Protein AF-A0AAW0WUZ0-F1 (afdb_monomer_lite)

Organism: Cherax quadricarinatus (NCBI:txid27406)

InterPro domains:
  IPR050927 Transient receptor potential cation channel M [PTHR13800] (11-348)
  IPR056336 Calcium channel YVC1-like, C-terminal transmembrane domain [PF23317] (36-215)

Foldseek 3Di:
DPDPPDPDPDDDDPVVVVVVQLLALVNLLVVQLVVLVVLLVLLCCCLPPVLDLDQDPSNVVNVLLLVLLVVQLVVLLVPAPDDDSVVSVVVQCVDPLSVLSVVLNVLVVVLVVQSVDPVSVVVSSVSSVVSSVSSVVSCVVVLLLDLVRNLVVLLVVVCVVVVVVLVVVVQVLLQVLQVVLCCLLPVDDPPDDVDPVVVVVSCCRRHVQLVVVLVPPVPLVSLQHDQDKAWDLVQQDDPPVCVPDPPDDDSDDDTDIDGSNVCSVVSVVSSVVSNCCRVVPSVVVSVVVSVVSSVVSSVCSSVVSVVVNVVSSVSSSPDDSDYPPCVVVVVVVVVVVVVVVVVVVVVVVD

Structure (mmCIF, N/CA/C/O backbone):
data_AF-A0AAW0WUZ0-F1
#
_entry.id   AF-A0AAW0WUZ0-F1
#
loop_
_atom_site.group_PDB
_atom_site.id
_atom_site.type_symbol
_atom_site.label_atom_id
_atom_site.label_alt_id
_atom_site.label_comp_id
_atom_site.label_asym_id
_atom_site.label_entity_id
_atom_site.label_seq_id
_atom_site.pdbx_PDB_ins_code
_atom_site.Cartn_x
_atom_site.Cartn_y
_atom_site.Cartn_z
_atom_site.occupancy
_atom_site.B_iso_or_equiv
_atom_site.auth_seq_id
_atom_site.auth_comp_id
_atom_site.auth_asym_id
_atom_site.auth_atom_id
_atom_site.pdbx_PDB_model_num
ATOM 1 N N . SER A 1 1 ? -13.620 -3.379 35.664 1.00 36.50 1 SER A N 1
ATOM 2 C CA . SER A 1 1 ? -14.635 -3.439 36.738 1.00 36.50 1 SER A CA 1
ATOM 3 C C . SER A 1 1 ? -15.689 -4.440 36.308 1.00 36.50 1 SER A C 1
ATOM 5 O O . SER A 1 1 ? -16.564 -4.085 35.523 1.00 36.50 1 SER A O 1
ATOM 7 N N . PHE A 1 2 ? -15.542 -5.704 36.718 1.00 38.97 2 PHE A N 1
ATOM 8 C CA . PHE A 1 2 ? -16.588 -6.704 36.521 1.00 38.97 2 PHE A CA 1
ATOM 9 C C . PHE A 1 2 ? -17.823 -6.212 37.272 1.00 38.97 2 PHE A C 1
ATOM 11 O O . PHE A 1 2 ? -17.788 -6.002 38.484 1.00 38.97 2 PHE A O 1
ATOM 18 N N . GLN A 1 3 ? -18.885 -5.926 36.525 1.00 41.91 3 GLN A N 1
ATOM 19 C CA . GLN A 1 3 ? -20.184 -5.604 37.093 1.00 41.91 3 GLN A CA 1
ATOM 20 C C . GLN A 1 3 ? -20.541 -6.787 37.999 1.00 41.91 3 GLN A C 1
ATOM 22 O O . GLN A 1 3 ? -20.517 -7.915 37.513 1.00 41.91 3 GLN A O 1
ATOM 27 N N . LYS A 1 4 ? -20.776 -6.554 39.302 1.00 43.38 4 LYS A N 1
ATOM 28 C CA . LYS A 1 4 ? -21.300 -7.588 40.204 1.00 43.38 4 LYS A CA 1
ATOM 29 C C . LYS A 1 4 ? -22.610 -8.071 39.584 1.00 43.38 4 LYS A C 1
ATOM 31 O O . LYS A 1 4 ? -23.634 -7.399 39.702 1.00 43.38 4 LYS A O 1
ATOM 36 N N . LEU A 1 5 ? -22.533 -9.160 38.822 1.00 51.94 5 LEU A N 1
ATOM 37 C CA . LEU A 1 5 ? -23.685 -9.949 38.426 1.00 51.94 5 LEU A CA 1
ATOM 38 C C . LEU A 1 5 ? -24.330 -10.318 39.750 1.00 51.94 5 LEU A C 1
ATOM 40 O O . LEU A 1 5 ? -23.627 -10.811 40.627 1.00 51.94 5 LEU A O 1
ATOM 44 N N . GLY A 1 6 ? -25.587 -9.914 39.936 1.00 48.12 6 GLY A N 1
ATOM 45 C CA . GLY A 1 6 ? -26.274 -10.066 41.209 1.00 48.12 6 GLY A CA 1
ATOM 46 C C . GLY A 1 6 ? -26.063 -11.480 41.728 1.00 48.12 6 GLY A C 1
ATOM 47 O O . GLY A 1 6 ? -26.507 -12.437 41.094 1.00 48.12 6 GLY A O 1
ATOM 48 N N . ASP A 1 7 ? -25.335 -11.584 42.841 1.00 51.00 7 ASP A N 1
ATOM 49 C CA . ASP A 1 7 ? -25.303 -12.774 43.677 1.00 51.00 7 ASP A CA 1
ATOM 50 C C . ASP A 1 7 ? -26.760 -13.113 43.965 1.00 51.00 7 ASP A C 1
ATOM 52 O O . ASP A 1 7 ? -27.415 -12.334 44.656 1.00 51.00 7 ASP A O 1
ATOM 56 N N . ASN A 1 8 ? -27.258 -14.174 43.317 1.00 45.66 8 ASN A N 1
ATOM 57 C CA . ASN A 1 8 ? -28.461 -14.972 43.610 1.00 45.66 8 ASN A CA 1
ATOM 58 C C . ASN A 1 8 ? -29.140 -15.489 42.328 1.00 45.66 8 ASN A C 1
ATOM 60 O O . ASN A 1 8 ? -30.337 -15.287 42.169 1.00 45.66 8 ASN A O 1
ATOM 64 N N . GLY A 1 9 ? -28.410 -16.133 41.403 1.00 55.56 9 GLY A N 1
ATOM 65 C CA . GLY A 1 9 ? -29.002 -16.982 40.344 1.00 55.56 9 GLY A CA 1
ATOM 66 C C . GLY A 1 9 ? -30.199 -16.401 39.565 1.00 55.56 9 GLY A C 1
ATOM 67 O O . GLY A 1 9 ? -31.041 -17.161 39.098 1.00 55.56 9 GLY A O 1
ATOM 68 N N . GLY A 1 10 ? -30.311 -15.072 39.475 1.00 54.56 10 GLY A N 1
ATOM 69 C CA . GLY A 1 10 ? -31.564 -14.376 39.190 1.00 54.56 10 GLY A CA 1
ATOM 70 C C . GLY A 1 10 ? -31.599 -13.812 37.779 1.00 54.56 10 GLY A C 1
ATOM 71 O O . GLY A 1 10 ? -30.622 -13.238 37.296 1.00 54.56 10 GLY A O 1
ATOM 72 N N . GLU A 1 11 ? -32.736 -13.976 37.112 1.00 66.38 11 GLU A N 1
ATOM 73 C CA . GLU A 1 11 ? -32.980 -13.483 35.761 1.00 66.38 11 GLU A CA 1
ATOM 74 C C . GLU A 1 11 ? -32.650 -11.987 35.636 1.00 66.38 11 GLU A C 1
ATOM 76 O O . GLU A 1 11 ? -33.278 -11.129 36.254 1.00 66.38 11 GLU A O 1
ATOM 81 N N . LEU A 1 12 ? -31.655 -11.655 34.806 1.00 71.12 12 LEU A N 1
ATOM 82 C CA . LEU A 1 12 ? -31.328 -10.264 34.496 1.00 71.12 12 LEU A CA 1
ATOM 83 C C . LEU A 1 12 ? -32.535 -9.555 33.863 1.00 71.12 12 LEU A C 1
ATOM 85 O O . LEU A 1 12 ? -33.187 -10.095 32.960 1.00 71.12 12 LEU A O 1
ATOM 89 N N . THR A 1 13 ? -32.774 -8.306 34.268 1.00 82.62 13 THR A N 1
ATOM 90 C CA . THR A 1 13 ? -33.749 -7.431 33.592 1.00 82.62 13 THR A CA 1
ATOM 91 C C . THR A 1 13 ? -33.371 -7.250 32.115 1.00 82.62 13 THR A C 1
ATOM 93 O O . THR A 1 13 ? -32.194 -7.317 31.752 1.00 82.62 13 THR A O 1
ATOM 96 N N . THR A 1 14 ? -34.345 -7.003 31.235 1.00 83.25 14 THR A N 1
ATOM 97 C CA . THR A 1 14 ? -34.111 -6.835 29.783 1.00 83.25 14 THR A CA 1
ATOM 98 C C . THR A 1 14 ? -33.057 -5.768 29.471 1.00 83.25 14 THR A C 1
ATOM 100 O O . THR A 1 14 ? -32.201 -5.988 28.617 1.00 83.25 14 THR A O 1
ATOM 103 N N . LEU A 1 15 ? -33.037 -4.661 30.221 1.00 81.62 15 LEU A N 1
ATOM 104 C CA . LEU A 1 15 ? -32.019 -3.611 30.093 1.00 81.62 15 LEU A CA 1
ATOM 105 C C . LEU A 1 15 ? -30.624 -4.074 30.530 1.00 81.62 15 LEU A C 1
ATOM 107 O O . LEU A 1 15 ? -29.634 -3.735 29.886 1.00 81.62 15 LEU A O 1
ATOM 111 N N . GLN A 1 16 ? -30.521 -4.873 31.593 1.00 82.88 16 GLN A N 1
ATOM 112 C CA . GLN A 1 16 ? -29.237 -5.437 32.013 1.00 82.88 16 GLN A CA 1
ATOM 113 C C . GLN A 1 16 ? -28.730 -6.483 31.016 1.00 82.88 16 GLN A C 1
ATOM 115 O O . GLN A 1 16 ? -27.541 -6.478 30.706 1.00 82.88 16 GLN A O 1
ATOM 120 N N . LYS A 1 17 ? -29.615 -7.326 30.463 1.00 85.44 17 LYS A N 1
ATOM 121 C CA . LYS A 1 17 ? -29.272 -8.267 29.381 1.00 85.44 17 LYS A CA 1
ATOM 122 C C . LYS A 1 17 ? -28.718 -7.522 28.165 1.00 85.44 17 LYS A C 1
ATOM 124 O O . LYS A 1 17 ? -27.669 -7.896 27.647 1.00 85.44 17 LYS A O 1
ATOM 129 N N . LEU A 1 18 ? -29.372 -6.430 27.768 1.00 84.25 18 LEU A N 1
ATOM 130 C CA . LEU A 1 18 ? -28.942 -5.591 26.649 1.00 84.25 18 LEU A CA 1
ATOM 131 C C . LEU A 1 18 ? -27.591 -4.913 26.940 1.00 84.25 18 LEU A C 1
ATOM 133 O O . LEU A 1 18 ? -26.688 -4.963 26.110 1.00 84.25 18 LEU A O 1
ATOM 137 N N . LEU A 1 19 ? -27.389 -4.366 28.141 1.00 83.25 19 LEU A N 1
ATOM 138 C CA . LEU A 1 19 ? -26.100 -3.782 28.535 1.00 83.25 19 LEU A CA 1
ATOM 139 C C . LEU A 1 19 ? -24.958 -4.805 28.549 1.00 83.25 19 LEU A C 1
ATOM 141 O O . LEU A 1 19 ? -23.856 -4.484 28.111 1.00 83.25 19 LEU A O 1
ATOM 145 N N . VAL A 1 20 ? -25.199 -6.020 29.047 1.00 84.25 20 VAL A N 1
ATOM 146 C CA . VAL A 1 20 ? -24.202 -7.103 29.025 1.00 84.25 20 VAL A CA 1
ATOM 147 C C . VAL A 1 20 ? -23.878 -7.499 27.584 1.00 84.25 20 VAL A C 1
ATOM 149 O O . VAL A 1 20 ? -22.705 -7.645 27.245 1.00 84.25 20 VAL A O 1
ATOM 152 N N . PHE A 1 21 ? -24.890 -7.586 26.718 1.00 86.31 21 PHE A N 1
ATOM 153 C CA . PHE A 1 21 ? -24.707 -7.898 25.303 1.00 86.31 21 PHE A CA 1
ATOM 154 C C . PHE A 1 21 ? -23.832 -6.861 24.580 1.00 86.31 21 PHE A C 1
ATOM 156 O O . PHE A 1 21 ? -22.851 -7.240 23.942 1.00 86.31 21 PHE A O 1
ATOM 163 N N . TYR A 1 22 ? -24.119 -5.562 24.732 1.00 84.88 22 TYR A N 1
ATOM 164 C CA . TYR A 1 22 ? -23.332 -4.486 24.104 1.00 84.88 22 TYR A CA 1
ATOM 165 C C . TYR A 1 22 ? -21.940 -4.296 24.722 1.00 84.88 22 TYR A C 1
ATOM 167 O O . TYR A 1 22 ? -21.035 -3.798 24.057 1.00 84.88 22 TYR A O 1
ATOM 175 N N . LYS A 1 23 ? -21.737 -4.700 25.981 1.00 84.88 23 LYS A N 1
ATOM 176 C CA . LYS A 1 23 ? -20.407 -4.701 26.608 1.00 84.88 23 LYS A CA 1
ATOM 177 C C . LYS A 1 23 ? -19.544 -5.892 26.202 1.00 84.88 23 LYS A C 1
ATOM 179 O O . LYS A 1 23 ? -18.342 -5.845 26.450 1.00 84.88 23 LYS A O 1
ATOM 184 N N . SER A 1 24 ? -20.119 -6.940 25.615 1.00 87.56 24 SER A N 1
ATOM 185 C CA . SER A 1 24 ? -19.348 -8.120 25.229 1.00 87.56 24 SER A CA 1
ATOM 186 C C . SER A 1 24 ? -18.351 -7.797 24.099 1.00 87.56 24 SER A C 1
ATOM 188 O O . SER A 1 24 ? -18.681 -7.033 23.186 1.00 87.56 24 SER A O 1
ATOM 190 N N . PRO A 1 25 ? -17.132 -8.369 24.126 1.00 87.38 25 PRO A N 1
ATOM 191 C CA . PRO A 1 25 ? -16.075 -8.041 23.165 1.00 87.38 25 PRO A CA 1
ATOM 192 C C . PRO A 1 25 ? -16.439 -8.439 21.729 1.00 87.38 25 PRO A C 1
ATOM 194 O O . PRO A 1 25 ? -16.103 -7.719 20.793 1.00 87.38 25 PRO A O 1
ATOM 197 N N . ILE A 1 26 ? -17.187 -9.534 21.550 1.00 87.38 26 ILE A N 1
ATOM 198 C CA . ILE A 1 26 ? -17.658 -9.989 20.232 1.00 87.38 26 ILE A CA 1
ATOM 199 C C . ILE A 1 26 ? -18.637 -8.973 19.638 1.00 87.38 26 ILE A C 1
ATOM 201 O O . ILE A 1 26 ? -18.475 -8.564 18.491 1.00 87.38 26 ILE A O 1
ATOM 205 N N . SER A 1 27 ? -19.616 -8.511 20.422 1.00 89.50 27 SER A N 1
ATOM 206 C CA . SER A 1 27 ? -20.563 -7.497 19.953 1.00 89.50 27 SER A CA 1
ATOM 207 C C . SER A 1 27 ? -19.853 -6.191 19.609 1.00 89.50 27 SER A C 1
ATOM 209 O O . SER A 1 27 ? -20.084 -5.642 18.533 1.00 89.50 27 SER A O 1
ATOM 211 N N . LYS A 1 28 ? -18.933 -5.720 20.468 1.00 88.88 28 LYS A N 1
ATOM 212 C CA . LYS A 1 28 ? -18.106 -4.539 20.171 1.00 88.88 28 LYS A CA 1
ATOM 213 C C . LYS A 1 28 ? -17.349 -4.709 18.857 1.00 88.88 28 LYS A C 1
ATOM 215 O O . LYS A 1 28 ? -17.416 -3.820 18.012 1.00 88.88 28 LYS A O 1
ATOM 220 N N . PHE A 1 29 ? -16.677 -5.844 18.661 1.00 89.38 29 PHE A N 1
ATOM 221 C CA . PHE A 1 29 ? -15.982 -6.151 17.414 1.00 89.38 29 PHE A CA 1
ATOM 222 C C . PHE A 1 29 ? -16.920 -6.030 16.209 1.00 89.38 29 PHE A C 1
ATOM 224 O O . PHE A 1 29 ? -16.633 -5.254 15.302 1.00 89.38 29 PHE A O 1
ATOM 231 N N . CYS A 1 30 ? -18.079 -6.694 16.232 1.00 89.19 30 CYS A N 1
ATOM 232 C CA . CYS A 1 30 ? -19.042 -6.648 15.131 1.00 89.19 30 CYS A CA 1
ATOM 233 C C . CYS A 1 30 ? -19.502 -5.223 14.800 1.00 89.19 30 CYS A C 1
ATOM 235 O O . CYS A 1 30 ? -19.548 -4.855 13.623 1.00 89.19 30 CYS A O 1
ATOM 237 N N . TYR A 1 31 ? -19.819 -4.404 15.805 1.00 89.00 31 TYR A N 1
ATOM 238 C CA . TYR A 1 31 ? -20.249 -3.029 15.555 1.00 89.00 31 TYR A CA 1
ATOM 239 C C . TYR A 1 31 ? -19.096 -2.144 15.060 1.00 89.00 31 TYR A C 1
ATOM 241 O O . TYR A 1 31 ? -19.290 -1.396 14.102 1.00 89.00 31 TYR A O 1
ATOM 249 N N . HIS A 1 32 ? -17.891 -2.259 15.633 1.00 88.75 32 HIS A N 1
ATOM 250 C CA . HIS A 1 32 ? -16.706 -1.539 15.153 1.00 88.75 32 HIS A CA 1
ATOM 251 C C . HIS A 1 32 ? -16.342 -1.921 13.715 1.00 88.75 32 HIS A C 1
ATOM 253 O O . HIS A 1 32 ? -16.086 -1.038 12.900 1.00 88.75 32 HIS A O 1
ATOM 259 N N . SER A 1 33 ? -16.370 -3.211 13.379 1.00 90.12 33 SER A N 1
ATOM 260 C CA . SER A 1 33 ? -16.136 -3.698 12.018 1.00 90.12 33 SER A CA 1
ATOM 261 C C . SER A 1 33 ? -17.203 -3.204 11.045 1.00 90.12 33 SER A C 1
ATOM 263 O O . SER A 1 33 ? -16.868 -2.748 9.956 1.00 90.12 33 SER A O 1
ATOM 265 N N . SER A 1 34 ? -18.477 -3.229 11.439 1.00 91.00 34 SER A N 1
ATOM 266 C CA . SER A 1 34 ? -19.573 -2.741 10.590 1.00 91.00 34 SER A CA 1
ATOM 267 C C . SER A 1 34 ? -19.440 -1.245 10.305 1.00 91.00 34 SER A C 1
ATOM 269 O O . SER A 1 34 ? -19.541 -0.818 9.158 1.00 91.00 34 SER A O 1
ATOM 271 N N . ALA A 1 35 ? -19.145 -0.439 11.328 1.00 91.94 35 ALA A N 1
ATOM 272 C CA . ALA A 1 35 ? -18.914 0.989 11.147 1.00 91.94 35 ALA A CA 1
ATOM 273 C C . ALA A 1 35 ? -17.653 1.282 10.328 1.00 91.94 35 ALA A C 1
ATOM 275 O O . ALA A 1 35 ? -17.639 2.242 9.564 1.00 91.94 35 ALA A O 1
ATOM 276 N N . TYR A 1 36 ? -16.619 0.446 10.433 1.00 92.44 36 TYR A N 1
ATOM 277 C CA . TYR A 1 36 ? -15.437 0.563 9.587 1.00 92.44 36 TYR A CA 1
ATOM 278 C C . TYR A 1 36 ? -15.758 0.315 8.106 1.00 92.44 36 TYR A C 1
ATOM 280 O O . TYR A 1 36 ? -15.311 1.068 7.248 1.00 92.44 36 TYR A O 1
ATOM 288 N N . VAL A 1 37 ? -16.593 -0.681 7.793 1.00 94.38 37 VAL A N 1
ATOM 289 C CA . VAL A 1 37 ? -17.061 -0.911 6.414 1.00 94.38 37 VAL A CA 1
ATOM 290 C C . VAL A 1 37 ? -17.882 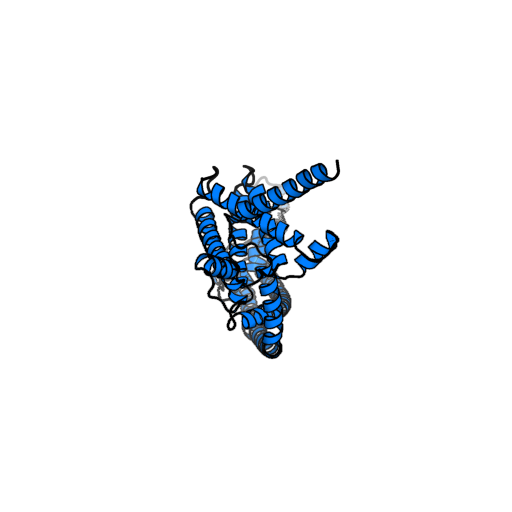0.279 5.904 1.00 94.38 37 VAL A C 1
ATOM 292 O O . VAL A 1 37 ? -17.674 0.721 4.777 1.00 94.38 37 VAL A O 1
ATOM 295 N N . ILE A 1 38 ? -18.758 0.855 6.734 1.00 94.06 38 ILE A N 1
ATOM 296 C CA . ILE A 1 38 ? -19.510 2.074 6.380 1.00 94.06 38 ILE A CA 1
ATOM 297 C C . ILE A 1 38 ? -18.558 3.248 6.114 1.00 94.06 38 ILE A C 1
ATOM 299 O O . ILE A 1 38 ? -18.730 3.969 5.133 1.00 94.06 38 ILE A O 1
ATOM 303 N N . PHE A 1 39 ? -17.529 3.413 6.947 1.00 94.38 39 PHE A N 1
ATOM 304 C CA . PHE A 1 39 ? -16.481 4.408 6.740 1.00 94.38 39 PHE A CA 1
ATOM 305 C C . PHE A 1 39 ? -15.771 4.223 5.394 1.00 94.38 39 PHE A C 1
ATOM 307 O O . PHE A 1 39 ? -15.585 5.205 4.685 1.00 94.38 39 PHE A O 1
ATOM 314 N N . LEU A 1 40 ? -15.429 2.991 5.001 1.00 95.31 40 LEU A N 1
ATOM 315 C CA . LEU A 1 40 ? -14.806 2.721 3.699 1.00 95.31 40 LEU A CA 1
ATOM 316 C C . LEU A 1 40 ? -15.719 3.073 2.526 1.00 95.31 40 LEU A C 1
ATOM 318 O O . LEU A 1 40 ? -15.249 3.645 1.545 1.00 95.31 40 LEU A O 1
ATOM 322 N N . VAL A 1 41 ? -17.012 2.753 2.624 1.00 95.50 41 VAL A N 1
ATOM 323 C CA . VAL A 1 41 ? -17.996 3.105 1.590 1.00 95.50 41 VAL A CA 1
ATOM 324 C C . VAL A 1 41 ? -18.109 4.623 1.458 1.00 95.50 41 VAL A C 1
ATOM 326 O O . VAL A 1 41 ? -18.070 5.141 0.344 1.00 95.50 41 VAL A O 1
ATOM 329 N N . LEU A 1 42 ? -18.179 5.344 2.580 1.00 95.19 42 LEU A N 1
ATOM 330 C CA . LEU A 1 42 ? -18.188 6.806 2.583 1.00 95.19 42 LEU A CA 1
ATOM 331 C C . LEU A 1 42 ? -16.884 7.383 2.010 1.00 95.19 42 LEU A C 1
ATOM 333 O O . LEU A 1 42 ? -16.934 8.288 1.183 1.00 95.19 42 LEU A O 1
ATOM 337 N N . TYR A 1 43 ? -15.727 6.855 2.420 1.00 95.19 43 TYR A N 1
ATOM 338 C CA . TYR A 1 43 ? -14.418 7.292 1.929 1.00 95.19 43 TYR A CA 1
ATOM 339 C C . TYR A 1 43 ? -14.315 7.098 0.412 1.00 95.19 43 TYR A C 1
ATOM 341 O O . TYR A 1 43 ? -13.930 8.018 -0.305 1.00 95.19 43 TYR A O 1
ATOM 349 N N . ALA A 1 44 ? -14.724 5.929 -0.090 1.00 95.75 44 ALA A N 1
ATOM 350 C CA . ALA A 1 44 ? -14.743 5.626 -1.517 1.00 95.75 44 ALA A CA 1
ATOM 351 C C . ALA A 1 44 ? -15.694 6.551 -2.290 1.00 95.75 44 ALA A C 1
ATOM 353 O O . ALA A 1 44 ? -15.326 7.050 -3.350 1.00 95.75 44 ALA A O 1
ATOM 354 N N . TYR A 1 45 ? -16.883 6.822 -1.745 1.00 95.44 45 TYR A N 1
ATOM 355 C CA . TYR A 1 45 ? -17.836 7.755 -2.342 1.00 95.44 45 TYR A CA 1
ATOM 356 C C . TYR A 1 45 ? -17.253 9.174 -2.455 1.00 95.44 45 TYR A C 1
ATOM 358 O O . TYR A 1 45 ? -17.295 9.766 -3.533 1.00 95.44 45 TYR A O 1
ATOM 366 N N . VAL A 1 46 ? -16.632 9.689 -1.387 1.00 94.88 46 VAL A N 1
ATOM 367 C CA . VAL A 1 46 ? -16.008 11.023 -1.392 1.00 94.88 46 VAL A CA 1
ATOM 368 C C . VAL A 1 46 ? -14.850 11.099 -2.386 1.00 94.88 46 VAL A C 1
ATOM 370 O O . VAL A 1 46 ? -14.758 12.066 -3.133 1.00 94.88 46 VAL A O 1
ATOM 373 N N . VAL A 1 47 ? -13.976 10.088 -2.435 1.00 94.38 47 VAL A N 1
ATOM 374 C CA . VAL A 1 47 ? -12.830 10.084 -3.362 1.00 94.38 47 VAL A CA 1
ATOM 375 C C . VAL A 1 47 ? -13.271 9.967 -4.826 1.00 94.38 47 VAL A C 1
ATOM 377 O O . VAL A 1 47 ? -12.633 10.566 -5.692 1.00 94.38 47 VAL A O 1
ATOM 380 N N . LEU A 1 48 ? -14.339 9.214 -5.111 1.00 94.19 48 LEU A N 1
ATOM 381 C CA . LEU A 1 48 ? -14.788 8.945 -6.479 1.00 94.19 48 LEU A CA 1
ATOM 382 C C . LEU A 1 48 ? -15.695 10.042 -7.054 1.00 94.19 48 LEU A C 1
ATOM 384 O O . LEU A 1 48 ? -15.557 10.371 -8.230 1.00 94.19 48 LEU A O 1
ATOM 388 N N . PHE A 1 49 ? -16.613 10.589 -6.252 1.00 91.69 49 PHE A N 1
ATOM 389 C CA . PHE A 1 49 ? -17.665 11.489 -6.739 1.00 91.69 49 PHE A CA 1
ATOM 390 C C . PHE A 1 49 ? -17.526 12.921 -6.219 1.00 91.69 49 PHE A C 1
ATOM 392 O O . PHE A 1 49 ? -17.569 13.854 -7.013 1.00 91.69 49 PHE A O 1
ATOM 399 N N . ASP A 1 50 ? -17.293 13.099 -4.917 1.00 89.81 50 ASP A N 1
ATOM 400 C CA . ASP A 1 50 ? -17.418 14.408 -4.255 1.00 89.81 50 ASP A CA 1
ATOM 401 C C . ASP A 1 50 ? -16.065 15.108 -3.991 1.00 89.81 50 ASP A C 1
ATOM 403 O O . ASP A 1 50 ? -15.997 16.066 -3.216 1.00 89.81 50 ASP A O 1
ATOM 407 N N . PHE A 1 51 ? -14.965 14.654 -4.610 1.00 88.75 51 PHE A N 1
ATOM 408 C CA . PHE A 1 51 ? -13.639 15.267 -4.442 1.00 88.75 51 PHE A CA 1
ATOM 409 C C . PHE A 1 51 ? -13.504 16.538 -5.292 1.00 88.75 51 PHE A C 1
ATOM 411 O O . PHE A 1 51 ? -12.835 16.558 -6.334 1.00 88.75 51 PHE A O 1
ATOM 418 N N . GLU A 1 52 ? -14.118 17.617 -4.824 1.00 88.50 52 GLU A N 1
ATOM 419 C CA . GLU A 1 52 ? -14.055 18.949 -5.427 1.00 88.50 52 GLU A CA 1
ATOM 420 C C . GLU A 1 52 ? -13.089 19.876 -4.666 1.00 88.50 52 GLU A C 1
ATOM 422 O O . GLU A 1 52 ? -12.538 19.509 -3.622 1.00 88.50 52 GLU A O 1
ATOM 427 N N . TYR A 1 53 ? -12.816 21.065 -5.225 1.00 86.88 53 TYR A N 1
ATOM 428 C CA . TYR A 1 53 ? -11.967 22.076 -4.574 1.00 86.88 53 TYR A CA 1
ATOM 429 C C . TYR A 1 53 ? -12.628 22.645 -3.313 1.00 86.88 53 TYR A C 1
ATOM 431 O O . TYR A 1 53 ? -11.948 22.899 -2.320 1.00 86.88 53 TYR A O 1
ATOM 439 N N . GLU A 1 54 ? -13.948 22.828 -3.347 1.00 89.38 54 GLU A N 1
ATOM 440 C CA . GLU A 1 54 ? -14.725 23.204 -2.172 1.00 89.38 54 GLU A CA 1
ATOM 441 C C . GLU A 1 54 ? -15.105 21.959 -1.365 1.00 89.38 54 GLU A C 1
ATOM 443 O O . GLU A 1 54 ? -15.352 20.886 -1.913 1.00 89.38 54 GLU A O 1
ATOM 448 N N . MET A 1 55 ? -15.117 22.102 -0.040 1.00 89.19 55 MET A N 1
ATOM 449 C CA . MET A 1 55 ? -15.437 21.007 0.872 1.00 89.19 55 MET A CA 1
ATOM 450 C C . MET A 1 55 ? -16.937 20.716 0.825 1.00 89.19 55 MET A C 1
ATOM 452 O O . MET A 1 55 ? -17.745 21.520 1.296 1.00 89.19 55 MET A O 1
ATOM 456 N N . THR A 1 56 ? -17.309 19.547 0.313 1.00 92.19 56 THR A N 1
ATOM 457 C CA . THR A 1 56 ? -18.699 19.086 0.347 1.00 92.19 56 THR A CA 1
ATOM 458 C C . THR A 1 56 ? -19.092 18.655 1.762 1.00 92.19 56 THR A C 1
ATOM 460 O O . THR A 1 56 ? -18.254 18.295 2.594 1.00 92.19 56 THR A O 1
ATOM 463 N N . TYR A 1 57 ? -20.393 18.649 2.063 1.00 92.88 57 TYR A N 1
ATOM 464 C CA . TYR A 1 57 ? -20.882 18.200 3.372 1.00 92.88 57 TYR A CA 1
ATOM 465 C C . TYR A 1 57 ? -20.489 16.749 3.686 1.00 92.88 57 TYR A C 1
ATOM 467 O O . TYR A 1 57 ? -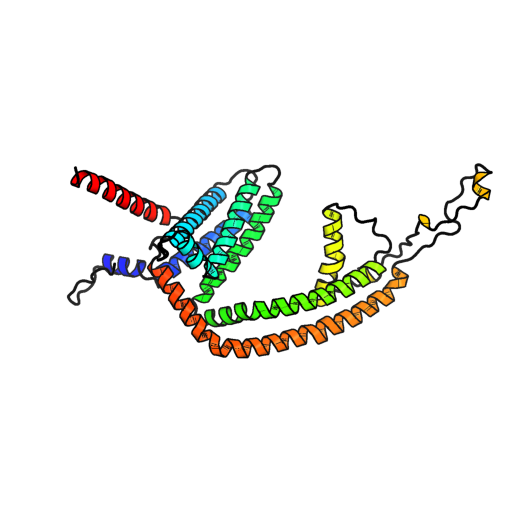20.181 16.426 4.834 1.00 92.88 57 TYR A O 1
ATOM 475 N N . MET A 1 58 ? -20.461 15.887 2.665 1.00 94.06 58 MET A N 1
ATOM 476 C CA . MET A 1 58 ? -20.069 14.481 2.795 1.00 94.06 58 MET A CA 1
ATOM 477 C C . MET A 1 58 ? -18.589 14.351 3.154 1.00 94.06 58 MET A C 1
ATOM 479 O O . MET A 1 58 ? -18.224 13.547 4.014 1.00 94.06 58 MET A O 1
ATOM 483 N N . GLU A 1 59 ? -17.740 15.199 2.576 1.00 92.94 59 GLU A N 1
ATOM 484 C CA . GLU A 1 59 ? -16.330 15.253 2.931 1.00 92.94 59 GLU A CA 1
ATOM 485 C C . GLU A 1 59 ? -16.110 15.786 4.352 1.00 92.94 59 GLU A C 1
ATOM 487 O O . GLU A 1 59 ? -15.332 15.208 5.108 1.00 92.94 59 GLU A O 1
ATOM 492 N N . ILE A 1 60 ? -16.827 16.834 4.768 1.00 92.50 60 ILE A N 1
ATOM 493 C CA . ILE A 1 60 ? -16.753 17.337 6.150 1.00 92.50 60 ILE A CA 1
ATOM 494 C C . ILE A 1 60 ? -17.134 16.231 7.145 1.00 92.50 60 ILE A C 1
ATOM 496 O O . ILE A 1 60 ? -16.453 16.042 8.156 1.00 92.50 60 ILE A O 1
ATOM 500 N N . PHE A 1 61 ? -18.183 15.459 6.852 1.00 93.31 61 PHE A N 1
ATOM 501 C CA . PHE A 1 61 ? -18.570 14.315 7.675 1.00 93.31 61 PHE A CA 1
ATOM 502 C C . PHE A 1 61 ? -17.469 13.243 7.734 1.00 93.31 61 PHE A C 1
ATOM 504 O O . PHE A 1 61 ? -17.162 12.731 8.815 1.00 93.31 61 PHE A O 1
ATOM 511 N N . LEU A 1 62 ? -16.813 12.956 6.606 1.00 93.69 62 LEU A N 1
ATOM 512 C CA . LEU A 1 62 ? -15.659 12.060 6.555 1.00 93.69 62 LEU A CA 1
ATOM 513 C C . LEU A 1 62 ? -14.493 12.568 7.418 1.00 93.69 62 LEU A C 1
ATOM 515 O O . LEU A 1 62 ? -13.884 11.783 8.145 1.00 93.69 62 LEU A O 1
ATOM 519 N N . LEU A 1 63 ? -14.203 13.872 7.391 1.00 92.12 63 LEU A N 1
ATOM 520 C CA . LEU A 1 63 ? -13.154 14.475 8.218 1.00 92.12 63 LEU A CA 1
ATOM 521 C C . LEU A 1 63 ? -13.437 14.333 9.711 1.00 92.12 63 LEU A C 1
ATOM 523 O O . LEU A 1 63 ? -12.532 13.998 10.476 1.00 92.12 63 LEU A O 1
ATOM 527 N N . ILE A 1 64 ? -14.688 14.543 10.126 1.00 91.94 64 ILE A N 1
ATOM 528 C CA . ILE A 1 64 ? -15.112 14.312 11.512 1.00 91.94 64 ILE A CA 1
ATOM 529 C C . ILE A 1 64 ? -14.869 12.847 11.890 1.00 91.94 64 ILE A C 1
ATOM 531 O O . ILE A 1 64 ? -14.361 12.557 12.973 1.00 91.94 64 ILE A O 1
ATOM 535 N N . TRP A 1 65 ? -15.175 11.913 10.989 1.00 92.31 65 TRP A N 1
ATOM 536 C CA . TRP A 1 65 ? -14.925 10.495 11.224 1.00 92.31 65 TRP A CA 1
ATOM 537 C C . TRP A 1 65 ? -13.432 10.175 11.376 1.00 92.31 65 TRP A C 1
ATOM 539 O O . TRP A 1 65 ? -13.049 9.476 12.314 1.00 92.31 65 TRP A O 1
ATOM 549 N N . ILE A 1 66 ? -12.582 10.714 10.498 1.00 92.38 66 ILE A N 1
ATOM 550 C CA . ILE A 1 66 ? -11.119 10.568 10.567 1.00 92.38 66 ILE A CA 1
ATOM 551 C C . ILE A 1 66 ? -10.579 11.143 11.880 1.00 92.38 66 ILE A C 1
ATOM 553 O O . ILE A 1 66 ? -9.751 10.519 12.543 1.00 92.38 66 ILE A O 1
ATOM 557 N N . PHE A 1 67 ? -11.074 12.308 12.294 1.00 90.81 67 PHE A N 1
ATOM 558 C CA . PHE A 1 67 ? -10.701 12.921 13.563 1.00 90.81 67 PHE A CA 1
ATOM 559 C C . PHE A 1 67 ? -11.095 12.050 14.764 1.00 90.81 67 PHE A C 1
ATOM 561 O O . PHE A 1 67 ? -10.309 11.869 15.694 1.00 90.81 67 PHE A O 1
ATOM 568 N N . ASN A 1 68 ? -12.271 11.423 14.719 1.00 89.31 68 ASN A N 1
ATOM 569 C CA . ASN A 1 68 ? -12.687 10.468 15.745 1.00 89.31 68 ASN A CA 1
ATOM 570 C C . ASN A 1 68 ? -11.782 9.237 15.773 1.00 89.31 68 ASN A C 1
ATOM 572 O O . ASN A 1 68 ? -11.470 8.729 16.849 1.00 89.31 68 ASN A O 1
ATOM 576 N N . HIS A 1 69 ? -11.337 8.772 14.604 1.00 88.38 69 HIS A N 1
ATOM 577 C CA . HIS A 1 69 ? -10.362 7.691 14.509 1.00 88.38 69 HIS A CA 1
ATOM 578 C C . HIS A 1 69 ? -9.033 8.078 15.170 1.00 88.38 69 HIS A C 1
ATOM 580 O O . HIS A 1 69 ? -8.527 7.316 15.988 1.00 88.38 69 HIS A O 1
ATOM 586 N N . LEU A 1 70 ? -8.522 9.290 14.921 1.00 89.44 70 LEU A N 1
ATOM 587 C CA . LEU A 1 70 ? -7.324 9.821 15.587 1.00 89.44 70 LEU A CA 1
ATOM 588 C C . LEU A 1 70 ? -7.467 9.846 17.117 1.00 89.44 70 LEU A C 1
ATOM 590 O O . LEU A 1 70 ? -6.565 9.404 17.826 1.00 89.44 70 LEU A O 1
ATOM 594 N N . ILE A 1 71 ? -8.604 10.323 17.637 1.00 87.75 71 ILE A N 1
ATOM 595 C CA . ILE A 1 71 ? -8.864 10.339 19.085 1.00 87.75 71 ILE A CA 1
ATOM 596 C C . ILE A 1 71 ? -8.875 8.920 19.663 1.00 87.75 71 ILE A C 1
ATOM 598 O O . ILE A 1 71 ? -8.315 8.708 20.738 1.00 87.75 71 ILE A O 1
ATOM 602 N N . ASN A 1 72 ? -9.489 7.954 18.972 1.00 85.81 72 ASN A N 1
ATOM 603 C CA . ASN A 1 72 ? -9.527 6.567 19.441 1.00 85.81 72 ASN A CA 1
ATOM 604 C C . ASN A 1 72 ? -8.124 5.981 19.586 1.00 85.81 72 ASN A C 1
ATOM 606 O O . ASN A 1 72 ? -7.837 5.358 20.601 1.00 85.81 72 ASN A O 1
ATOM 610 N N . GLU A 1 73 ? -7.257 6.204 18.599 1.00 88.25 73 GLU A N 1
ATOM 611 C CA . GLU A 1 73 ? -5.885 5.683 18.612 1.00 88.25 73 GLU A CA 1
ATOM 612 C C . GLU A 1 73 ? -5.057 6.359 19.723 1.00 88.25 73 GLU A C 1
ATOM 614 O O . GLU A 1 73 ? -4.330 5.692 20.458 1.00 88.25 73 GLU A O 1
ATOM 619 N N . ILE A 1 74 ? -5.241 7.667 19.957 1.00 86.56 74 ILE A N 1
ATOM 620 C CA . ILE A 1 74 ? -4.623 8.369 21.100 1.00 86.56 74 ILE A CA 1
ATOM 621 C C . ILE A 1 74 ? -5.121 7.798 22.438 1.00 86.56 74 ILE A C 1
ATOM 623 O O . ILE A 1 74 ? -4.336 7.610 23.371 1.00 86.56 74 ILE A O 1
ATOM 627 N N . ALA A 1 75 ? -6.420 7.520 22.550 1.00 84.62 75 ALA A N 1
ATOM 628 C CA . ALA A 1 75 ? -7.003 6.933 23.750 1.00 84.62 75 ALA A CA 1
ATOM 629 C C . ALA A 1 75 ? -6.524 5.490 23.983 1.00 84.62 75 ALA A C 1
ATOM 631 O O . ALA A 1 75 ? -6.352 5.094 25.135 1.00 84.62 75 ALA A O 1
ATOM 632 N N . GLU A 1 76 ? -6.283 4.729 22.915 1.00 85.75 76 GLU A N 1
ATOM 633 C CA . GLU A 1 76 ? -5.706 3.384 22.968 1.00 85.75 76 GLU A CA 1
ATOM 634 C C . GLU A 1 76 ? -4.266 3.425 23.498 1.00 85.75 76 GLU A C 1
ATOM 636 O O . GLU A 1 76 ? -3.965 2.756 24.484 1.00 85.75 76 GLU A O 1
ATOM 641 N N . ILE A 1 77 ? -3.421 4.319 22.967 1.00 87.69 77 ILE A N 1
ATOM 642 C CA . ILE A 1 77 ? -2.057 4.550 23.482 1.00 87.69 77 ILE A CA 1
ATOM 643 C C . ILE A 1 77 ? -2.090 4.945 24.967 1.00 87.69 77 ILE A C 1
ATOM 645 O O . ILE A 1 77 ? -1.243 4.523 25.755 1.00 87.69 77 ILE A O 1
ATOM 649 N N . ALA A 1 78 ? -3.065 5.758 25.384 1.00 85.12 78 ALA A N 1
ATOM 650 C CA . ALA A 1 78 ? -3.193 6.179 26.777 1.00 85.12 78 ALA A CA 1
ATOM 651 C C . ALA A 1 78 ? -3.629 5.044 27.723 1.00 85.12 78 ALA A C 1
ATOM 653 O O . ALA A 1 78 ? -3.291 5.102 28.912 1.00 85.12 78 ALA A O 1
ATOM 654 N N . ALA A 1 79 ? -4.358 4.044 27.218 1.00 82.12 79 ALA A N 1
ATOM 655 C CA . ALA A 1 79 ? -4.863 2.905 27.984 1.00 82.12 79 ALA A CA 1
ATOM 656 C C . ALA A 1 79 ? -3.816 1.799 28.216 1.00 82.12 79 ALA A C 1
ATOM 658 O O . ALA A 1 79 ? -4.022 0.958 29.091 1.00 82.12 79 ALA A O 1
ATOM 659 N N . GLU A 1 80 ? -2.699 1.828 27.485 1.00 84.44 80 GLU A N 1
ATOM 660 C CA . GLU A 1 80 ? -1.607 0.858 27.605 1.00 84.44 80 GLU A CA 1
ATOM 661 C C . GLU A 1 80 ? -1.004 0.857 29.033 1.00 84.44 80 GLU A C 1
ATOM 663 O O . GLU A 1 80 ? -0.878 1.925 29.654 1.00 84.44 80 GLU A O 1
ATOM 668 N N . PRO A 1 81 ? -0.645 -0.318 29.597 1.00 81.38 81 PRO A N 1
ATOM 669 C CA . PRO A 1 81 ? -0.349 -0.469 31.025 1.00 81.38 81 PRO A CA 1
ATOM 670 C C . PRO A 1 81 ? 0.952 0.198 31.495 1.00 81.38 81 PRO A C 1
ATOM 672 O O . PRO A 1 81 ? 1.137 0.386 32.700 1.00 81.38 81 PRO A O 1
ATOM 675 N N . SER A 1 82 ? 1.871 0.550 30.595 1.00 84.81 82 SER A N 1
ATOM 676 C CA . SER A 1 82 ? 3.162 1.128 30.970 1.00 84.81 82 SER A CA 1
ATOM 677 C C . SER A 1 82 ? 3.040 2.536 31.564 1.00 84.81 82 SER A C 1
ATOM 679 O O . SER A 1 82 ? 2.201 3.343 31.186 1.00 84.81 82 SER A O 1
ATOM 681 N N . LEU A 1 83 ? 3.897 2.861 32.537 1.00 82.00 83 LEU A N 1
ATOM 682 C CA . LEU A 1 83 ? 3.794 4.115 33.301 1.00 82.00 83 LEU A CA 1
ATOM 683 C C . LEU A 1 83 ? 4.399 5.324 32.571 1.00 82.00 83 LEU A C 1
ATOM 685 O O . LEU A 1 83 ? 3.936 6.451 32.739 1.00 82.00 83 LEU A O 1
ATOM 689 N N . SER A 1 84 ? 5.444 5.106 31.771 1.00 89.19 84 SER A N 1
ATOM 690 C CA . SER A 1 84 ? 6.119 6.169 31.023 1.00 89.19 84 SER A CA 1
ATOM 691 C C . SER A 1 84 ? 5.503 6.337 29.633 1.00 89.19 84 SER A C 1
ATOM 693 O O . SER A 1 84 ? 5.178 5.355 28.971 1.00 89.19 84 SER A O 1
ATOM 695 N N . LEU A 1 85 ? 5.392 7.579 29.146 1.00 85.19 85 LEU A N 1
ATOM 696 C CA . LEU A 1 85 ? 4.833 7.861 27.812 1.00 85.19 85 LEU A CA 1
ATOM 697 C C . LEU A 1 85 ? 5.602 7.155 26.685 1.00 85.19 85 LEU A C 1
ATOM 699 O O . LEU A 1 85 ? 5.003 6.672 25.731 1.00 85.19 85 LEU A O 1
ATOM 703 N N . ARG A 1 86 ? 6.933 7.060 26.808 1.00 87.75 86 ARG A N 1
ATOM 704 C CA . ARG A 1 86 ? 7.769 6.332 25.842 1.00 87.75 86 ARG A CA 1
ATOM 705 C C . ARG A 1 86 ? 7.524 4.824 25.898 1.00 87.75 86 ARG A C 1
ATOM 707 O O . ARG A 1 86 ? 7.484 4.200 24.845 1.00 87.75 86 ARG A O 1
ATOM 714 N N . GLY A 1 87 ? 7.325 4.270 27.097 1.00 89.81 87 GLY A N 1
ATOM 715 C CA . GLY A 1 87 ? 6.924 2.874 27.276 1.00 89.81 87 GLY A CA 1
ATOM 716 C C . GLY A 1 87 ? 5.598 2.586 26.579 1.00 89.81 87 GLY A C 1
ATOM 717 O O . GLY A 1 87 ? 5.545 1.684 25.755 1.00 89.81 87 GLY A O 1
ATOM 718 N N . LYS A 1 88 ? 4.584 3.438 26.793 1.00 89.69 88 LYS A N 1
ATOM 719 C CA . LYS A 1 88 ? 3.249 3.274 26.188 1.00 89.69 88 LYS A CA 1
ATOM 720 C C . LYS A 1 88 ? 3.290 3.226 24.670 1.00 89.69 88 LYS A C 1
ATOM 722 O O . LYS A 1 88 ? 2.687 2.353 24.058 1.00 89.69 88 LYS A O 1
ATOM 727 N N . ILE A 1 89 ? 4.030 4.150 24.057 1.00 88.00 89 ILE A N 1
ATOM 728 C CA . ILE A 1 89 ? 4.174 4.185 22.598 1.00 88.00 89 ILE A CA 1
ATOM 729 C C . ILE A 1 89 ? 4.910 2.936 22.102 1.00 88.00 89 ILE A C 1
ATOM 731 O O . ILE A 1 89 ? 4.494 2.350 21.108 1.00 88.00 89 ILE A O 1
ATOM 735 N N . ASN A 1 90 ? 5.977 2.505 22.780 1.00 90.50 90 ASN A N 1
ATOM 736 C CA . ASN A 1 90 ? 6.732 1.321 22.372 1.00 90.50 90 ASN A CA 1
ATOM 737 C C . ASN A 1 90 ? 5.893 0.035 22.462 1.00 90.50 90 ASN A C 1
ATOM 739 O O . ASN A 1 90 ? 5.902 -0.778 21.537 1.00 90.50 90 ASN A O 1
ATOM 743 N N . ASP A 1 91 ? 5.123 -0.110 23.539 1.00 87.56 91 ASP A N 1
ATOM 744 C CA . ASP A 1 91 ? 4.219 -1.243 23.738 1.00 87.56 91 ASP A CA 1
ATOM 745 C C . ASP A 1 91 ? 3.110 -1.243 22.679 1.00 87.56 91 ASP A C 1
ATOM 747 O O . ASP A 1 91 ? 2.849 -2.274 22.053 1.00 87.56 91 ASP A O 1
ATOM 751 N N . TRP A 1 92 ? 2.538 -0.076 22.373 1.00 88.38 92 TRP A N 1
ATOM 752 C CA . TRP A 1 92 ? 1.521 0.067 21.333 1.00 88.38 92 TRP A CA 1
ATOM 753 C C . TRP A 1 92 ? 2.065 -0.255 19.928 1.00 88.38 92 TRP A C 1
ATOM 755 O O . TRP A 1 92 ? 1.455 -1.038 19.198 1.00 88.38 92 TRP A O 1
ATOM 765 N N . VAL A 1 93 ? 3.248 0.260 19.559 1.00 88.88 93 VAL A N 1
ATOM 766 C CA . VAL A 1 93 ? 3.902 0.021 18.249 1.00 88.88 93 VAL A CA 1
ATOM 767 C C . VAL A 1 93 ? 4.341 -1.441 18.065 1.00 88.88 93 VAL A C 1
ATOM 769 O O . VAL A 1 93 ? 4.580 -1.886 16.939 1.00 88.88 93 VAL A O 1
ATOM 772 N N . SER A 1 94 ? 4.417 -2.239 19.134 1.00 86.69 94 SER A N 1
ATOM 773 C CA . SER A 1 94 ? 4.775 -3.660 19.027 1.00 86.69 94 SER A CA 1
ATOM 774 C C . SER A 1 94 ? 3.764 -4.478 18.205 1.00 86.69 94 SER A C 1
ATOM 776 O O . SER A 1 94 ? 4.152 -5.443 17.540 1.00 86.69 94 SER A O 1
ATOM 778 N N . SER A 1 95 ? 2.486 -4.081 18.187 1.00 85.00 95 SER A N 1
ATOM 779 C CA . SER A 1 95 ? 1.444 -4.711 17.366 1.00 85.00 95 SER A CA 1
ATOM 780 C C . SER A 1 95 ? 1.619 -4.367 15.884 1.00 85.00 95 SER A C 1
ATOM 782 O O . SER A 1 95 ? 1.770 -3.201 15.516 1.00 85.00 95 SER A O 1
ATOM 784 N N . VAL A 1 96 ? 1.556 -5.379 15.009 1.00 84.25 96 VAL A N 1
ATOM 785 C CA . VAL A 1 96 ? 1.596 -5.194 13.544 1.00 84.25 96 VAL A CA 1
ATOM 786 C C . VAL A 1 96 ? 0.444 -4.297 13.083 1.00 84.25 96 VAL A C 1
ATOM 788 O O . VAL A 1 96 ? 0.648 -3.396 12.271 1.00 84.25 96 VAL A O 1
ATOM 791 N N . TRP A 1 97 ? -0.749 -4.508 13.643 1.00 86.50 97 TRP A N 1
ATOM 792 C CA . TRP A 1 97 ? -1.944 -3.737 13.307 1.00 86.50 97 TRP A CA 1
ATOM 793 C C . TRP A 1 97 ? -1.811 -2.278 13.729 1.00 86.50 97 TRP A C 1
ATOM 795 O O . TRP A 1 97 ? -2.155 -1.391 12.962 1.00 86.50 97 TRP A O 1
ATOM 805 N N . ASN A 1 98 ? -1.197 -2.015 14.879 1.00 89.44 98 ASN A N 1
ATOM 806 C CA . ASN A 1 98 ? -1.016 -0.649 15.362 1.00 89.44 98 ASN A CA 1
ATOM 807 C C . ASN A 1 98 ? 0.026 0.103 14.522 1.00 89.44 98 ASN A C 1
ATOM 809 O O . ASN A 1 98 ? -0.151 1.281 14.218 1.00 89.44 98 ASN A O 1
ATOM 813 N N . ARG A 1 99 ? 1.078 -0.583 14.044 1.00 90.38 99 ARG A N 1
ATOM 814 C CA . ARG A 1 99 ? 1.995 -0.009 13.039 1.00 90.38 99 ARG A CA 1
ATOM 815 C C . ARG A 1 99 ? 1.267 0.353 11.751 1.00 90.38 99 ARG A C 1
ATOM 817 O O . ARG A 1 99 ? 1.495 1.430 11.206 1.00 90.38 99 ARG A O 1
ATOM 824 N N . PHE A 1 100 ? 0.388 -0.527 11.279 1.00 89.81 100 PHE A N 1
ATOM 825 C CA . PHE A 1 100 ? -0.430 -0.269 10.098 1.00 89.81 100 PHE A CA 1
ATOM 826 C C . PHE A 1 100 ? -1.344 0.948 10.300 1.00 89.81 100 PHE A C 1
ATOM 828 O O . PHE A 1 100 ? -1.408 1.843 9.455 1.00 89.81 100 PHE A O 1
ATOM 835 N N . ASP A 1 101 ? -1.985 1.019 11.462 1.00 90.50 101 ASP A N 1
ATOM 836 C CA . ASP A 1 101 ? -2.901 2.089 11.833 1.00 90.50 101 ASP A CA 1
ATOM 837 C C . ASP A 1 101 ? -2.157 3.433 11.938 1.00 90.50 101 ASP A C 1
ATOM 839 O O . ASP A 1 101 ? -2.622 4.429 11.379 1.00 90.50 101 ASP A O 1
ATOM 843 N N . MET A 1 102 ? -0.939 3.444 12.497 1.00 90.88 102 MET A N 1
ATOM 844 C CA . MET A 1 102 ? -0.036 4.604 12.493 1.00 90.88 102 MET A CA 1
ATOM 845 C C . MET A 1 102 ? 0.275 5.085 11.070 1.00 90.88 102 MET A C 1
ATOM 847 O O . MET A 1 102 ? 0.144 6.275 10.785 1.00 90.88 102 MET A O 1
ATOM 851 N N . VAL A 1 103 ? 0.667 4.180 10.165 1.00 92.19 103 VAL A N 1
ATOM 852 C CA . VAL A 1 103 ? 0.989 4.530 8.770 1.00 92.19 103 VAL A CA 1
ATOM 853 C C . VAL A 1 103 ? -0.234 5.111 8.059 1.00 92.19 103 VAL A C 1
ATOM 855 O O . VAL A 1 103 ? -0.125 6.156 7.417 1.00 92.19 103 VAL A O 1
ATOM 858 N N . SER A 1 104 ? -1.407 4.490 8.221 1.00 92.62 104 SER A N 1
ATOM 859 C CA . SER A 1 104 ? -2.658 4.978 7.623 1.00 92.62 104 SER A CA 1
ATOM 860 C C . SER A 1 104 ? -3.041 6.378 8.121 1.00 92.62 104 SER A C 1
ATOM 862 O O . SER A 1 104 ? -3.426 7.248 7.337 1.00 92.62 104 SER A O 1
ATOM 864 N N . LEU A 1 105 ? -2.861 6.645 9.416 1.00 91.25 105 LEU A N 1
ATOM 865 C CA . LEU A 1 105 ? -3.141 7.949 10.007 1.00 91.25 105 LEU A CA 1
ATOM 866 C C . LEU A 1 105 ? -2.160 9.024 9.539 1.00 91.25 105 LEU A C 1
ATOM 868 O O . LEU A 1 105 ? -2.585 10.128 9.202 1.00 91.25 105 LEU A O 1
ATOM 872 N N . LEU A 1 106 ? -0.863 8.712 9.478 1.00 93.06 106 LEU A N 1
ATOM 873 C CA . LEU A 1 106 ? 0.154 9.643 8.984 1.00 93.06 106 LEU A CA 1
ATOM 874 C C . LEU A 1 106 ? -0.102 10.025 7.522 1.00 93.06 106 LEU A C 1
ATOM 876 O O . LEU A 1 106 ? -0.065 11.210 7.186 1.00 93.06 106 LEU A O 1
ATOM 880 N N . LEU A 1 107 ? -0.426 9.044 6.673 1.00 94.19 107 LEU A N 1
ATOM 881 C CA . LEU A 1 107 ? -0.805 9.285 5.279 1.00 94.19 107 LEU A CA 1
ATOM 882 C C . LEU A 1 107 ? -2.073 10.134 5.175 1.00 94.19 107 LEU A C 1
ATOM 884 O O . LEU A 1 107 ? -2.120 11.054 4.362 1.00 94.19 107 LEU A O 1
ATOM 888 N N . THR A 1 108 ? -3.064 9.890 6.033 1.00 93.38 108 THR A N 1
ATOM 889 C CA . THR A 1 108 ? -4.294 10.691 6.075 1.00 93.38 108 THR A CA 1
ATOM 890 C C . THR A 1 108 ? -4.014 12.144 6.469 1.00 93.38 108 THR A C 1
ATOM 892 O O . THR A 1 108 ? -4.488 13.065 5.804 1.00 93.38 108 THR A O 1
ATOM 895 N N . CYS A 1 109 ? -3.202 12.379 7.503 1.00 93.12 109 CYS A N 1
ATOM 896 C CA . CYS A 1 109 ? -2.794 13.726 7.909 1.00 93.12 109 CYS A CA 1
ATOM 897 C C . CYS A 1 109 ? -2.011 14.445 6.800 1.00 93.12 109 CYS A C 1
ATOM 899 O O . CYS A 1 109 ? -2.251 15.625 6.542 1.00 93.12 109 CYS A O 1
ATOM 901 N N . MET A 1 110 ? -1.116 13.733 6.107 1.00 94.62 110 MET A N 1
ATOM 902 C CA . MET A 1 110 ? -0.387 14.274 4.958 1.00 94.62 110 MET A CA 1
ATOM 903 C C . MET A 1 110 ? -1.336 14.631 3.806 1.00 94.62 110 MET A C 1
ATOM 905 O O . MET A 1 110 ? -1.243 15.724 3.251 1.00 94.62 110 MET A O 1
ATOM 909 N N . ALA A 1 111 ? -2.283 13.749 3.477 1.00 94.12 111 ALA A N 1
ATOM 910 C CA . ALA A 1 111 ? -3.278 13.975 2.433 1.00 94.12 111 ALA A CA 1
ATOM 911 C C . ALA A 1 111 ? -4.163 15.197 2.738 1.00 94.12 111 ALA A C 1
ATOM 913 O O . ALA A 1 111 ? -4.420 16.011 1.850 1.00 94.12 111 ALA A O 1
ATOM 914 N N . LEU A 1 112 ? -4.566 15.369 4.002 1.00 93.06 112 LEU A N 1
ATOM 915 C CA . LEU A 1 112 ? -5.293 16.550 4.475 1.00 93.06 112 LEU A CA 1
ATOM 916 C C . LEU A 1 112 ? -4.466 17.828 4.334 1.00 93.06 112 LEU A C 1
ATOM 918 O O . LEU A 1 112 ? -4.963 18.818 3.801 1.00 93.06 112 LEU A O 1
ATOM 922 N N . GLY A 1 113 ? -3.199 17.799 4.756 1.00 92.94 113 GLY A N 1
ATOM 923 C CA . GLY A 1 113 ? -2.290 18.937 4.615 1.00 92.94 113 GLY A CA 1
ATOM 924 C C . GLY A 1 113 ? -2.105 19.366 3.156 1.00 92.94 113 GLY A C 1
ATOM 925 O O . GLY A 1 113 ? -2.202 20.552 2.847 1.00 92.94 113 GLY A O 1
ATOM 926 N N . LEU A 1 114 ? -1.914 18.402 2.248 1.00 93.94 114 LEU A N 1
ATOM 927 C CA . LEU A 1 114 ? -1.770 18.657 0.810 1.00 93.94 114 LEU A CA 1
ATOM 928 C C . LEU A 1 114 ? -3.065 19.160 0.163 1.00 93.94 114 LEU A C 1
ATOM 930 O O . LEU A 1 114 ? -3.005 19.970 -0.763 1.00 93.94 114 LEU A O 1
ATOM 934 N N . ARG A 1 115 ? -4.229 18.711 0.645 1.00 92.12 115 ARG A N 1
ATOM 935 C CA . ARG A 1 115 ? -5.535 19.163 0.151 1.00 92.12 115 ARG A CA 1
ATOM 936 C C . ARG A 1 115 ? -5.790 20.642 0.455 1.00 92.12 115 ARG A C 1
ATOM 938 O O . ARG A 1 115 ? -6.324 21.345 -0.396 1.00 92.12 115 ARG A O 1
ATOM 945 N N . LEU A 1 116 ? -5.410 21.116 1.645 1.00 89.81 116 LEU A N 1
ATOM 946 C CA . LEU A 1 116 ? -5.710 22.481 2.102 1.00 89.81 116 LEU A CA 1
ATOM 947 C C . LEU A 1 116 ? -5.032 23.577 1.266 1.00 89.81 116 LEU A C 1
ATOM 949 O O . LEU A 1 116 ? -5.466 24.728 1.295 1.00 89.81 116 LEU A O 1
ATOM 953 N N . HIS A 1 117 ? -3.964 23.249 0.536 1.00 90.75 117 HIS A N 1
ATOM 954 C CA . HIS A 1 117 ? -3.203 24.230 -0.223 1.00 90.75 117 HIS A CA 1
ATOM 955 C C . HIS A 1 117 ? -3.478 24.134 -1.729 1.00 90.75 117 HIS A C 1
ATOM 957 O O . HIS A 1 117 ? -3.322 23.083 -2.350 1.00 90.75 117 HIS A O 1
ATOM 963 N N . ARG A 1 118 ? -3.833 25.269 -2.351 1.00 89.50 118 ARG A N 1
ATOM 964 C CA . ARG A 1 118 ? -4.238 25.336 -3.770 1.00 89.50 118 ARG A CA 1
ATOM 965 C C . ARG A 1 118 ? -3.178 24.791 -4.731 1.00 89.50 118 ARG A C 1
ATOM 967 O O . ARG A 1 118 ? -3.527 24.167 -5.726 1.00 89.50 118 ARG A O 1
ATOM 974 N N . GLN A 1 119 ? -1.896 25.012 -4.439 1.00 91.81 119 GLN A N 1
ATOM 975 C CA . GLN A 1 119 ? -0.796 24.548 -5.294 1.00 91.81 119 GLN A CA 1
ATOM 976 C C . GLN A 1 119 ? -0.599 23.025 -5.241 1.00 91.81 119 GLN A C 1
ATOM 978 O O . GLN A 1 119 ? -0.129 22.438 -6.211 1.00 91.81 119 GLN A O 1
ATOM 983 N N . THR A 1 120 ? -0.969 22.374 -4.135 1.00 93.75 120 THR A N 1
ATOM 984 C CA . THR A 1 120 ? -0.753 20.935 -3.912 1.00 93.75 120 THR A CA 1
ATOM 985 C C . THR A 1 120 ? -2.025 20.103 -4.040 1.00 93.75 120 THR A C 1
ATOM 987 O O . THR A 1 120 ? -2.007 18.914 -3.736 1.00 93.75 120 THR A O 1
ATOM 990 N N . PHE A 1 121 ? -3.123 20.681 -4.530 1.00 92.38 121 PHE A N 1
ATOM 991 C CA . PHE A 1 121 ? -4.420 20.006 -4.614 1.00 92.38 121 PHE A CA 1
ATOM 992 C C . PHE A 1 121 ? -4.375 18.692 -5.416 1.00 92.38 121 PHE A C 1
ATOM 994 O O . PHE A 1 121 ? -4.959 17.686 -5.010 1.00 92.38 121 PHE A O 1
ATOM 1001 N N . THR A 1 122 ? -3.629 18.664 -6.525 1.00 92.12 122 THR A N 1
ATOM 1002 C CA . THR A 1 122 ? -3.428 17.454 -7.343 1.00 92.12 122 THR A CA 1
ATOM 1003 C C . THR A 1 122 ? -2.722 16.349 -6.558 1.00 92.12 122 THR A C 1
ATOM 1005 O O . THR A 1 122 ? -3.161 15.200 -6.574 1.00 92.12 122 THR A O 1
ATOM 1008 N N . TRP A 1 123 ? -1.682 16.706 -5.804 1.00 92.81 123 TRP A N 1
ATOM 1009 C CA . TRP A 1 123 ? -0.978 15.798 -4.900 1.00 92.81 123 TRP A CA 1
ATOM 1010 C C . TRP A 1 123 ? -1.870 15.327 -3.749 1.00 92.81 123 TRP A C 1
ATOM 1012 O O . TRP A 1 123 ? -1.799 14.163 -3.364 1.00 92.81 123 TRP A O 1
ATOM 1022 N N . GLY A 1 124 ? -2.760 16.191 -3.253 1.00 93.81 124 GLY A N 1
ATOM 1023 C CA . GLY A 1 124 ? -3.800 15.829 -2.292 1.00 93.81 124 GLY A CA 1
ATOM 1024 C C . GLY A 1 124 ? -4.718 14.731 -2.831 1.00 93.81 124 GLY A C 1
ATOM 1025 O O . GLY A 1 124 ? -4.907 13.719 -2.160 1.00 93.81 124 GLY A O 1
ATOM 1026 N N . ARG A 1 125 ? -5.218 14.864 -4.068 1.00 93.38 125 ARG A N 1
ATOM 1027 C CA . ARG A 1 125 ? -6.052 13.828 -4.708 1.00 93.38 125 ARG A CA 1
ATOM 1028 C C . ARG A 1 125 ? -5.323 12.484 -4.816 1.00 93.38 125 ARG A C 1
ATOM 1030 O O . ARG A 1 125 ? -5.898 11.453 -4.479 1.00 93.38 125 ARG A O 1
ATOM 1037 N N . ILE A 1 126 ? -4.055 12.496 -5.234 1.00 94.06 126 ILE A N 1
ATOM 1038 C CA . ILE A 1 126 ? -3.224 11.281 -5.312 1.00 94.06 126 ILE A CA 1
ATOM 1039 C C . ILE A 1 126 ? -3.051 10.658 -3.919 1.00 94.06 126 ILE A C 1
ATOM 1041 O O . ILE A 1 126 ? -3.221 9.451 -3.757 1.00 94.06 126 ILE A O 1
ATOM 1045 N N . ALA A 1 127 ? -2.767 11.471 -2.900 1.00 95.25 127 ALA A N 1
ATOM 1046 C CA . ALA A 1 127 ? -2.595 10.995 -1.532 1.00 95.25 127 ALA A CA 1
ATOM 1047 C C . ALA A 1 127 ? -3.882 10.366 -0.967 1.00 95.25 127 ALA A C 1
ATOM 1049 O O . ALA A 1 127 ? -3.811 9.300 -0.362 1.00 95.25 127 ALA A O 1
ATOM 1050 N N . TYR A 1 128 ? -5.055 10.958 -1.216 1.00 94.31 128 TYR A N 1
ATOM 1051 C CA . TYR A 1 128 ? -6.355 10.369 -0.858 1.00 94.31 128 TYR A CA 1
ATOM 1052 C C . TYR A 1 128 ? -6.607 9.029 -1.567 1.00 94.31 128 TYR A C 1
ATOM 1054 O O . TYR A 1 128 ? -7.059 8.067 -0.942 1.00 94.31 128 TYR A O 1
ATOM 1062 N N . ALA A 1 129 ? -6.269 8.926 -2.855 1.00 94.62 129 ALA A N 1
ATOM 1063 C CA . ALA A 1 129 ? -6.400 7.677 -3.602 1.00 94.62 129 ALA A CA 1
ATOM 1064 C C . ALA A 1 129 ? -5.501 6.567 -3.023 1.00 94.62 129 ALA A C 1
ATOM 1066 O O . ALA A 1 129 ? -5.979 5.468 -2.749 1.00 94.62 129 ALA A O 1
ATOM 1067 N N . ILE A 1 130 ? -4.228 6.867 -2.741 1.00 94.31 130 ILE A N 1
ATOM 1068 C CA . ILE A 1 130 ? -3.297 5.915 -2.107 1.00 94.31 130 ILE A CA 1
ATOM 1069 C C . ILE A 1 130 ? -3.795 5.511 -0.716 1.00 94.31 130 ILE A C 1
ATOM 1071 O O . ILE A 1 130 ? -3.785 4.332 -0.356 1.00 94.31 130 ILE A O 1
ATOM 1075 N N . ASN A 1 131 ? -4.267 6.482 0.063 1.00 94.81 131 ASN A N 1
ATOM 1076 C CA . ASN A 1 131 ? -4.781 6.247 1.405 1.00 94.81 131 ASN A CA 1
ATOM 1077 C C . ASN A 1 131 ? -6.037 5.359 1.403 1.00 94.81 131 ASN A C 1
ATOM 1079 O O . ASN A 1 131 ? -6.208 4.546 2.309 1.00 94.81 131 ASN A O 1
ATOM 1083 N N . THR A 1 132 ? -6.861 5.432 0.349 1.00 93.94 132 THR A N 1
ATOM 1084 C CA . THR A 1 132 ? -7.981 4.498 0.135 1.00 93.94 132 THR A CA 1
ATOM 1085 C C . THR A 1 132 ? -7.482 3.056 0.165 1.00 93.94 132 THR A C 1
ATOM 1087 O O . THR A 1 132 ? -7.986 2.247 0.941 1.00 93.94 132 THR A O 1
ATOM 1090 N N . THR A 1 133 ? -6.450 2.736 -0.621 1.00 93.94 133 THR A N 1
ATOM 1091 C CA . THR A 1 133 ? -5.871 1.385 -0.690 1.00 93.94 133 THR A CA 1
ATOM 1092 C C . THR A 1 133 ? -5.377 0.908 0.674 1.00 93.94 133 THR A C 1
ATOM 1094 O O . THR A 1 133 ? -5.644 -0.226 1.069 1.00 93.94 133 THR A O 1
ATOM 1097 N N . VAL A 1 134 ? -4.711 1.784 1.432 1.00 93.56 134 VAL A N 1
ATOM 1098 C CA . VAL A 1 134 ? -4.250 1.469 2.793 1.00 93.56 134 VAL A CA 1
ATOM 1099 C C . VAL A 1 134 ? -5.438 1.170 3.714 1.00 93.56 134 VAL A C 1
ATOM 1101 O O . VAL A 1 134 ? -5.426 0.166 4.422 1.00 93.56 134 VAL A O 1
ATOM 1104 N N . PHE A 1 135 ? -6.515 1.954 3.673 1.00 93.44 135 PHE A N 1
ATOM 1105 C CA . PHE A 1 135 ? -7.705 1.640 4.464 1.00 93.44 135 PHE A CA 1
ATOM 1106 C C . PHE A 1 135 ? -8.356 0.303 4.069 1.00 93.44 135 PHE A C 1
ATOM 1108 O O . PHE A 1 135 ? -8.733 -0.474 4.944 1.00 93.44 135 PHE A O 1
ATOM 1115 N N . TYR A 1 136 ? -8.410 -0.051 2.784 1.00 93.31 136 TYR A N 1
ATOM 1116 C CA . TYR A 1 136 ? -8.906 -1.374 2.382 1.00 93.31 136 TYR A CA 1
ATOM 1117 C C . TYR A 1 136 ? -8.037 -2.519 2.915 1.00 93.31 136 TYR A C 1
ATOM 1119 O O . TYR A 1 136 ? -8.576 -3.510 3.408 1.00 93.31 136 TYR A O 1
ATOM 1127 N N . CYS A 1 137 ? -6.710 -2.375 2.909 1.00 91.81 137 CYS A N 1
ATOM 1128 C CA . CYS A 1 137 ? -5.811 -3.365 3.508 1.00 91.81 137 CYS A CA 1
ATOM 1129 C C . CYS A 1 137 ? -6.076 -3.578 5.013 1.00 91.81 137 CYS A C 1
ATOM 1131 O O . CYS A 1 137 ? -5.880 -4.686 5.514 1.00 91.81 137 CYS A O 1
ATOM 1133 N N . ARG A 1 138 ? -6.609 -2.588 5.747 1.00 90.38 138 ARG A N 1
ATOM 1134 C CA . ARG A 1 138 ? -7.006 -2.772 7.159 1.00 90.38 138 ARG A CA 1
ATOM 1135 C C . ARG A 1 138 ? -8.135 -3.793 7.339 1.00 90.38 138 ARG A C 1
ATOM 1137 O O . ARG A 1 138 ? -8.250 -4.371 8.420 1.00 90.38 138 ARG A O 1
ATOM 1144 N N . LEU A 1 139 ? -8.940 -4.084 6.309 1.00 90.88 139 LEU A N 1
ATOM 1145 C CA . LEU A 1 139 ? -9.984 -5.120 6.380 1.00 90.88 139 LEU A CA 1
ATOM 1146 C C . LEU A 1 139 ? -9.425 -6.512 6.690 1.00 90.88 139 LEU A C 1
ATOM 1148 O O . LEU A 1 139 ? -10.135 -7.334 7.271 1.00 90.88 139 LEU A O 1
ATOM 1152 N N . PHE A 1 140 ? -8.144 -6.763 6.403 1.00 90.56 140 PHE A N 1
ATOM 1153 C CA . PHE A 1 140 ? -7.464 -7.994 6.804 1.00 90.56 140 PHE A CA 1
ATOM 1154 C C . PHE A 1 140 ? -7.535 -8.251 8.318 1.00 90.56 140 PHE A C 1
ATOM 1156 O O . PHE A 1 140 ? -7.583 -9.405 8.746 1.00 90.56 140 PHE A O 1
ATOM 1163 N N . ARG A 1 141 ? -7.666 -7.203 9.139 1.00 88.31 141 ARG A N 1
ATOM 1164 C CA . ARG A 1 141 ? -7.878 -7.333 10.585 1.00 88.31 141 ARG A CA 1
ATOM 1165 C C . ARG A 1 141 ? -9.194 -8.036 10.932 1.00 88.31 141 ARG A C 1
ATOM 1167 O O . ARG A 1 141 ? -9.259 -8.752 11.926 1.00 88.31 141 ARG A O 1
ATOM 1174 N N . ILE A 1 142 ? -10.232 -7.881 10.105 1.00 90.06 142 ILE A N 1
ATOM 1175 C CA . ILE A 1 142 ? -11.511 -8.587 10.275 1.00 90.06 142 ILE A CA 1
ATOM 1176 C C . ILE A 1 142 ? -11.331 -10.073 9.951 1.00 90.06 142 ILE A C 1
ATOM 1178 O O . ILE A 1 142 ? -11.814 -10.932 10.688 1.00 90.06 142 ILE A O 1
ATOM 1182 N N . TYR A 1 143 ? -10.582 -10.391 8.891 1.00 89.06 143 TYR A N 1
ATOM 1183 C CA . TYR A 1 143 ? -10.279 -11.778 8.525 1.00 89.06 143 TYR A CA 1
ATOM 1184 C C . TYR A 1 143 ? -9.453 -12.496 9.588 1.00 89.06 143 TYR A C 1
ATOM 1186 O O . TYR A 1 143 ? -9.669 -13.687 9.812 1.00 89.06 143 TYR A O 1
ATOM 1194 N N . HIS A 1 144 ? -8.583 -11.769 10.293 1.00 89.00 144 HIS A N 1
ATOM 1195 C CA . HIS A 1 144 ? -7.811 -12.311 11.406 1.00 89.00 144 HIS A CA 1
ATOM 1196 C C . HIS A 1 144 ? -8.695 -12.897 12.525 1.00 89.00 144 HIS A C 1
ATOM 1198 O O . HIS A 1 144 ? -8.272 -13.816 13.218 1.00 89.00 144 HIS A O 1
ATOM 1204 N N . VAL A 1 145 ? -9.937 -12.430 12.692 1.00 90.19 145 VAL A N 1
ATOM 1205 C CA . VAL A 1 145 ? -10.850 -12.945 13.732 1.00 90.19 145 VAL A CA 1
ATOM 1206 C C . VAL A 1 145 ? -11.475 -14.290 13.363 1.00 90.19 145 VAL A C 1
ATOM 1208 O O . VAL A 1 145 ? -11.893 -15.057 14.228 1.00 90.19 145 VAL A O 1
ATOM 1211 N N . SER A 1 146 ? -11.534 -14.620 12.077 1.00 89.62 146 SER A N 1
ATOM 1212 C CA . SER A 1 146 ? -12.104 -15.893 11.647 1.00 89.62 146 SER A CA 1
ATOM 1213 C C . SER A 1 146 ? -11.159 -17.051 11.956 1.00 89.62 146 SER A C 1
ATOM 1215 O O . SER A 1 146 ? -9.983 -17.014 11.600 1.00 89.62 146 SER A O 1
ATOM 1217 N N . TYR A 1 147 ? -11.700 -18.129 12.530 1.00 88.25 147 TYR A N 1
ATOM 1218 C CA . TYR A 1 147 ? -10.963 -19.368 12.797 1.00 88.25 147 TYR A CA 1
ATOM 1219 C C . TYR A 1 147 ? -10.346 -19.984 11.531 1.00 88.25 147 TYR A C 1
ATOM 1221 O O . TYR A 1 147 ? -9.270 -20.569 11.582 1.00 88.25 147 TYR A O 1
ATOM 1229 N N . HIS A 1 148 ? -11.005 -19.836 10.378 1.00 88.00 148 HIS A N 1
ATOM 1230 C CA . HIS A 1 148 ? -10.544 -20.439 9.124 1.00 88.00 148 HIS A CA 1
ATOM 1231 C C . HIS A 1 148 ? -9.596 -19.541 8.320 1.00 88.00 148 HIS A C 1
ATOM 1233 O O . HIS A 1 148 ? -8.755 -20.054 7.581 1.00 88.00 148 HIS A O 1
ATOM 1239 N N . LEU A 1 149 ? -9.750 -18.215 8.416 1.00 90.00 149 LEU A N 1
ATOM 1240 C CA . LEU A 1 149 ? -8.961 -17.256 7.630 1.00 90.00 149 LEU A CA 1
ATOM 1241 C C . LEU A 1 149 ? -7.770 -16.696 8.410 1.00 90.00 149 LEU A C 1
ATOM 1243 O O . LEU A 1 149 ? -6.741 -16.406 7.807 1.00 90.00 149 LEU A O 1
ATOM 1247 N N . GLY A 1 150 ? -7.878 -16.576 9.732 1.00 90.94 150 GLY A N 1
ATOM 1248 C CA . GLY A 1 150 ? -6.837 -15.992 10.569 1.00 90.94 150 GLY A CA 1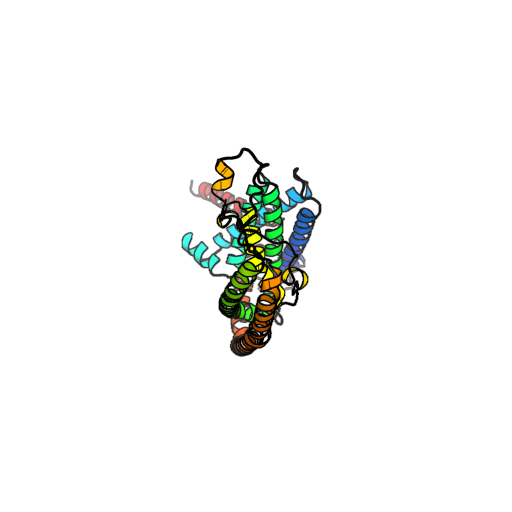
ATOM 1249 C C . GLY A 1 150 ? -5.495 -16.727 10.499 1.00 90.94 150 GLY A C 1
ATOM 1250 O O . GLY A 1 150 ? -4.499 -16.086 10.168 1.00 90.94 150 GLY A O 1
ATOM 1251 N N . PRO A 1 151 ? -5.443 -18.059 10.687 1.00 91.12 151 PRO A N 1
ATOM 1252 C CA . PRO A 1 151 ? -4.201 -18.822 10.543 1.00 91.12 151 PRO A CA 1
ATOM 1253 C C . PRO A 1 151 ? -3.581 -18.692 9.144 1.00 91.12 151 PRO A C 1
ATOM 1255 O O . PRO A 1 151 ? -2.372 -18.523 9.013 1.00 91.12 151 PRO A O 1
ATOM 1258 N N . LYS A 1 152 ? -4.407 -18.668 8.088 1.00 90.50 152 LYS A N 1
ATOM 1259 C CA . LYS A 1 152 ? -3.939 -18.464 6.705 1.00 90.50 152 LYS A CA 1
ATOM 1260 C C . LYS A 1 152 ? -3.315 -17.083 6.500 1.00 90.50 152 LYS A C 1
ATOM 1262 O O . LYS A 1 152 ? -2.331 -16.957 5.780 1.00 90.50 152 LYS A O 1
ATOM 1267 N N . LEU A 1 153 ? -3.860 -16.057 7.151 1.00 90.69 153 LEU A N 1
ATOM 1268 C CA . LEU A 1 153 ? -3.319 -14.699 7.122 1.00 90.69 153 LEU A CA 1
ATOM 1269 C C . LEU A 1 153 ? -1.964 -14.619 7.839 1.00 90.69 153 LEU A C 1
ATOM 1271 O O . LEU A 1 153 ? -1.059 -13.947 7.350 1.00 90.69 153 LEU A O 1
ATOM 1275 N N . VAL A 1 154 ? -1.795 -15.347 8.950 1.00 88.38 154 VAL A N 1
ATOM 1276 C CA . VAL A 1 154 ? -0.499 -15.469 9.642 1.00 88.38 154 VAL A CA 1
ATOM 1277 C C . VAL A 1 154 ? 0.550 -16.115 8.733 1.00 88.38 154 VAL A C 1
ATOM 1279 O O . VAL A 1 154 ? 1.679 -15.627 8.677 1.00 88.38 154 VAL A O 1
ATOM 1282 N N . ILE A 1 155 ? 0.176 -17.166 7.991 1.00 89.50 155 ILE A N 1
ATOM 1283 C CA . ILE A 1 155 ? 1.061 -17.796 7.001 1.00 89.50 155 ILE A CA 1
ATOM 1284 C C . ILE A 1 155 ? 1.436 -16.784 5.912 1.00 89.50 155 ILE A C 1
ATOM 1286 O O . ILE A 1 155 ? 2.619 -16.543 5.688 1.00 89.50 155 ILE A O 1
ATOM 1290 N N . PHE A 1 156 ? 0.444 -16.124 5.303 1.00 89.12 156 PHE A N 1
ATOM 1291 C CA . PHE A 1 156 ? 0.667 -15.112 4.267 1.00 89.12 156 PHE A CA 1
ATOM 1292 C C . PHE A 1 156 ? 1.644 -14.019 4.720 1.00 89.12 156 PHE A C 1
ATOM 1294 O O . PHE A 1 156 ? 2.611 -13.737 4.020 1.00 89.12 156 PHE A O 1
ATOM 1301 N N . TYR A 1 157 ? 1.444 -13.447 5.912 1.00 86.56 157 TYR A N 1
ATOM 1302 C CA . TYR A 1 157 ? 2.329 -12.414 6.455 1.00 86.56 157 TYR A CA 1
ATOM 1303 C C . TYR A 1 157 ? 3.773 -12.904 6.629 1.00 86.56 157 TYR A C 1
ATOM 1305 O O . TYR A 1 157 ? 4.709 -12.175 6.310 1.00 86.56 157 TYR A O 1
ATOM 1313 N N . ARG A 1 158 ? 3.965 -14.138 7.109 1.00 86.06 158 ARG A N 1
ATOM 1314 C CA . ARG A 1 158 ? 5.305 -14.719 7.276 1.00 86.06 158 ARG A CA 1
ATOM 1315 C C . ARG A 1 158 ? 5.983 -15.020 5.944 1.00 86.06 158 ARG A C 1
ATOM 1317 O O . ARG A 1 158 ? 7.184 -14.833 5.835 1.00 86.06 158 ARG A O 1
ATOM 1324 N N . MET A 1 159 ? 5.225 -15.411 4.923 1.00 89.06 159 MET A N 1
ATOM 1325 C CA . MET A 1 159 ? 5.778 -15.653 3.589 1.00 89.06 159 MET A CA 1
ATOM 1326 C C . MET A 1 159 ? 6.285 -14.368 2.915 1.00 89.06 159 MET A C 1
ATOM 1328 O O . MET A 1 159 ? 7.184 -14.446 2.083 1.00 89.06 159 MET A O 1
ATOM 1332 N N . ILE A 1 160 ? 5.768 -13.182 3.275 1.00 89.31 160 ILE A N 1
ATOM 1333 C CA . ILE A 1 160 ? 6.174 -11.904 2.656 1.00 89.31 160 ILE A CA 1
ATOM 1334 C C . ILE A 1 160 ? 7.678 -11.634 2.792 1.00 89.31 160 ILE A C 1
ATOM 1336 O O . ILE A 1 160 ? 8.268 -11.108 1.850 1.00 89.31 160 ILE A O 1
ATOM 1340 N N . SER A 1 161 ? 8.324 -11.990 3.910 1.00 87.38 161 SER A N 1
ATOM 1341 C CA . SER A 1 161 ? 9.775 -11.773 4.048 1.00 87.38 161 SER A CA 1
ATOM 1342 C C . SER A 1 161 ? 10.571 -12.556 3.006 1.00 87.38 161 SER A C 1
ATOM 1344 O O . SER A 1 161 ? 11.505 -12.016 2.420 1.00 87.38 161 SER A O 1
ATOM 1346 N N . GLU A 1 162 ? 10.143 -13.781 2.712 1.00 87.38 162 GLU A N 1
ATOM 1347 C CA . GLU A 1 162 ? 10.761 -14.641 1.701 1.00 87.38 162 GLU A CA 1
ATOM 1348 C C . GLU A 1 162 ? 10.475 -14.129 0.284 1.00 87.38 162 GLU A C 1
ATOM 1350 O O . GLU A 1 162 ? 11.377 -14.074 -0.557 1.00 87.38 162 GLU A O 1
ATOM 1355 N N . VAL A 1 163 ? 9.244 -13.650 0.033 1.00 88.00 163 VAL A N 1
ATOM 1356 C CA . VAL A 1 163 ? 8.883 -12.978 -1.231 1.00 88.00 163 VAL A CA 1
ATOM 1357 C C . VAL A 1 163 ? 9.822 -11.797 -1.490 1.00 88.00 163 VAL A C 1
ATOM 1359 O O . VAL A 1 163 ? 10.269 -11.608 -2.618 1.00 88.00 163 VAL A O 1
ATOM 1362 N N . LEU A 1 164 ? 10.125 -10.990 -0.467 1.00 89.38 164 LEU A N 1
ATOM 1363 C CA . LEU A 1 164 ? 10.963 -9.797 -0.612 1.00 89.38 164 LEU A CA 1
ATOM 1364 C C . LEU A 1 164 ? 12.415 -10.139 -0.967 1.00 89.38 164 LEU A C 1
ATOM 1366 O O . LEU A 1 164 ? 13.008 -9.444 -1.795 1.00 89.38 164 LEU A O 1
ATOM 1370 N N . VAL A 1 165 ? 12.976 -11.213 -0.400 1.00 89.12 165 VAL A N 1
ATOM 1371 C CA . VAL A 1 165 ? 14.320 -11.699 -0.765 1.00 89.12 165 VAL A CA 1
ATOM 1372 C C . VAL A 1 165 ? 14.349 -12.134 -2.229 1.00 89.12 165 VAL A C 1
ATOM 1374 O O . VAL A 1 165 ? 15.249 -11.747 -2.978 1.00 89.12 165 VAL A O 1
ATOM 1377 N N . PHE A 1 166 ? 13.333 -12.879 -2.667 1.00 87.75 166 PHE A N 1
ATOM 1378 C CA . PHE A 1 166 ? 13.213 -13.268 -4.068 1.00 87.75 166 PHE A CA 1
ATOM 1379 C C . PHE A 1 166 ? 13.009 -12.062 -4.998 1.00 87.75 166 PHE A C 1
ATOM 1381 O O . PHE A 1 166 ? 13.640 -11.983 -6.050 1.00 87.75 166 PHE A O 1
ATOM 1388 N N . LEU A 1 167 ? 12.170 -11.096 -4.613 1.00 89.25 167 LEU A N 1
ATOM 1389 C CA . LEU A 1 167 ? 11.931 -9.879 -5.389 1.00 89.25 167 LEU A CA 1
ATOM 1390 C C . LEU A 1 167 ? 13.229 -9.083 -5.582 1.00 89.25 167 LEU A C 1
ATOM 1392 O O . LEU A 1 167 ? 13.472 -8.573 -6.672 1.00 89.25 167 LEU A O 1
ATOM 1396 N N . ALA A 1 168 ? 14.092 -9.019 -4.563 1.00 91.00 168 ALA A N 1
ATOM 1397 C CA . ALA A 1 168 ? 15.403 -8.385 -4.679 1.00 91.00 168 ALA A CA 1
ATOM 1398 C C . ALA A 1 168 ? 16.296 -9.087 -5.717 1.00 91.00 168 ALA A C 1
ATOM 1400 O O . ALA A 1 168 ? 16.945 -8.417 -6.520 1.00 91.00 168 ALA A O 1
ATOM 1401 N N . LEU A 1 169 ? 16.284 -10.424 -5.753 1.00 89.25 169 LEU A N 1
ATOM 1402 C CA . LEU A 1 169 ? 16.974 -11.199 -6.786 1.00 89.25 169 LEU A CA 1
ATOM 1403 C C . LEU A 1 169 ? 16.375 -10.930 -8.175 1.00 89.25 169 LEU A C 1
ATOM 1405 O O . LEU A 1 169 ? 17.121 -10.688 -9.122 1.00 89.25 169 LEU A O 1
ATOM 1409 N N . LEU A 1 170 ? 15.046 -10.901 -8.299 1.00 90.31 170 LEU A N 1
ATOM 1410 C CA . LEU A 1 170 ? 14.357 -10.612 -9.558 1.00 90.31 170 LEU A CA 1
ATOM 1411 C C . LEU A 1 170 ? 14.710 -9.218 -10.107 1.00 90.31 170 LEU A C 1
ATOM 1413 O O . LEU A 1 170 ? 14.941 -9.074 -11.307 1.00 90.31 170 LEU A O 1
ATOM 1417 N N . VAL A 1 171 ? 14.806 -8.204 -9.242 1.00 92.00 171 VAL A N 1
ATOM 1418 C CA . VAL A 1 171 ? 15.183 -6.835 -9.634 1.00 92.00 171 VAL A CA 1
ATOM 1419 C C . VAL A 1 171 ? 16.568 -6.789 -10.287 1.00 92.00 171 VAL A C 1
ATOM 1421 O O . VAL A 1 171 ? 16.750 -6.039 -11.243 1.00 92.00 171 VAL A O 1
ATOM 1424 N N . ILE A 1 172 ? 17.526 -7.611 -9.843 1.00 92.75 172 ILE A N 1
ATOM 1425 C CA . ILE A 1 172 ? 18.864 -7.687 -10.460 1.00 92.75 172 ILE A CA 1
ATOM 1426 C C . ILE A 1 172 ? 18.763 -8.158 -11.917 1.00 92.75 172 ILE A C 1
ATOM 1428 O O . ILE A 1 172 ? 19.377 -7.562 -12.803 1.00 92.75 172 ILE A O 1
ATOM 1432 N N . PHE A 1 173 ? 17.956 -9.188 -12.181 1.00 91.56 173 PHE A N 1
ATOM 1433 C CA . PHE A 1 173 ? 17.739 -9.695 -13.540 1.00 91.56 173 PHE A CA 1
ATOM 1434 C C . PHE A 1 173 ? 16.978 -8.697 -14.416 1.00 91.56 173 PHE A C 1
ATOM 1436 O O . PHE A 1 173 ? 17.370 -8.473 -15.562 1.00 91.56 173 PHE A O 1
ATOM 1443 N N . ILE A 1 174 ? 15.931 -8.072 -13.868 1.00 94.44 174 ILE A N 1
ATOM 1444 C CA . ILE A 1 174 ? 15.151 -7.031 -14.551 1.00 94.44 174 ILE A CA 1
ATOM 1445 C C . ILE A 1 174 ? 16.051 -5.864 -14.957 1.00 94.44 174 ILE A C 1
ATOM 1447 O O . ILE A 1 174 ? 16.019 -5.456 -16.111 1.00 94.44 174 ILE A O 1
ATOM 1451 N N . LEU A 1 175 ? 16.886 -5.358 -14.046 1.00 94.75 175 LEU A N 1
ATOM 1452 C CA . LEU A 1 175 ? 17.811 -4.263 -14.338 1.00 94.75 175 LEU A CA 1
ATOM 1453 C C . LEU A 1 175 ? 18.850 -4.651 -15.392 1.00 94.75 175 LEU A C 1
ATOM 1455 O O . LEU A 1 175 ? 19.118 -3.864 -16.296 1.00 94.75 175 LEU A O 1
ATOM 1459 N N . GLY A 1 176 ? 19.423 -5.854 -15.294 1.00 94.75 176 GLY A N 1
ATOM 1460 C CA . GLY A 1 176 ? 20.429 -6.328 -16.244 1.00 94.75 176 GLY A CA 1
ATOM 1461 C C . GLY A 1 176 ? 19.895 -6.389 -17.675 1.00 94.75 176 GLY A C 1
ATOM 1462 O O . GLY A 1 176 ? 20.502 -5.826 -18.585 1.00 94.75 176 GLY A O 1
ATOM 1463 N N . TYR A 1 177 ? 18.736 -7.021 -17.866 1.00 95.19 177 TYR A N 1
ATOM 1464 C CA . TYR A 1 177 ? 18.099 -7.091 -19.179 1.00 95.19 177 TYR A CA 1
ATOM 1465 C C . TYR A 1 177 ? 17.531 -5.733 -19.619 1.00 95.19 177 TYR A C 1
ATOM 1467 O O . TYR A 1 177 ? 17.752 -5.336 -20.757 1.00 95.19 177 TYR A O 1
ATOM 1475 N N . GLY A 1 178 ? 16.866 -4.995 -18.728 1.00 94.31 178 GLY A N 1
ATOM 1476 C CA . GLY A 1 178 ? 16.229 -3.717 -19.042 1.00 94.31 178 GLY A CA 1
ATOM 1477 C C . GLY A 1 178 ? 17.204 -2.630 -19.475 1.00 94.31 178 GLY A C 1
ATOM 1478 O O . GLY A 1 178 ? 16.926 -1.896 -20.415 1.00 94.31 178 GLY A O 1
ATOM 1479 N N . ILE A 1 179 ? 18.377 -2.536 -18.843 1.00 93.50 179 ILE A N 1
ATOM 1480 C CA . ILE A 1 179 ? 19.414 -1.590 -19.279 1.00 93.50 179 ILE A CA 1
ATOM 1481 C C . ILE A 1 179 ? 19.999 -2.031 -20.626 1.00 93.50 179 ILE A C 1
ATOM 1483 O O . ILE A 1 179 ? 20.178 -1.198 -21.514 1.00 93.50 179 ILE A O 1
ATOM 1487 N N . ALA A 1 180 ? 20.275 -3.329 -20.795 1.00 94.12 180 ALA A N 1
ATOM 1488 C CA . ALA A 1 180 ? 20.855 -3.859 -22.026 1.00 94.12 180 ALA A CA 1
ATOM 1489 C C . ALA A 1 180 ? 19.920 -3.672 -23.232 1.00 94.12 180 ALA A C 1
ATOM 1491 O O . ALA A 1 180 ? 20.346 -3.132 -24.252 1.00 94.12 180 ALA A O 1
ATOM 1492 N N . SER A 1 181 ? 18.642 -4.036 -23.110 1.00 92.44 181 SER A N 1
ATOM 1493 C CA . SER A 1 181 ? 17.663 -3.894 -24.192 1.00 92.44 181 SER A CA 1
ATOM 1494 C C . SER A 1 181 ? 17.406 -2.428 -24.538 1.00 92.44 181 SER A C 1
ATOM 1496 O O . SER A 1 181 ? 17.484 -2.053 -25.707 1.00 92.44 181 SER A O 1
ATOM 1498 N N . GLN A 1 182 ? 17.201 -1.568 -23.536 1.00 90.00 182 GLN A N 1
ATOM 1499 C CA . GLN A 1 182 ? 16.946 -0.146 -23.772 1.00 90.00 182 GLN A CA 1
ATOM 1500 C C . GLN A 1 182 ? 18.149 0.586 -24.370 1.00 90.00 182 GLN A C 1
ATOM 1502 O O . GLN A 1 182 ? 17.954 1.541 -25.118 1.00 90.00 182 GLN A O 1
ATOM 1507 N N . SER A 1 183 ? 19.378 0.136 -24.094 1.00 89.19 183 SER A N 1
ATOM 1508 C CA . SER A 1 183 ? 20.578 0.703 -24.723 1.00 89.19 183 SER A CA 1
ATOM 1509 C C . SER A 1 183 ? 20.673 0.427 -26.226 1.00 89.19 183 SER A C 1
ATOM 1511 O O . SER A 1 183 ? 21.245 1.239 -26.944 1.00 89.19 183 SER A O 1
ATOM 1513 N N . LEU A 1 184 ? 20.098 -0.686 -26.697 1.00 89.38 184 LEU A N 1
ATOM 1514 C CA . LEU A 1 184 ? 20.094 -1.072 -28.111 1.00 89.38 184 LEU A CA 1
ATOM 1515 C C . LEU A 1 184 ? 18.903 -0.475 -28.870 1.00 89.38 184 LEU A C 1
ATOM 1517 O O . LEU A 1 184 ? 19.043 -0.101 -30.029 1.00 89.38 184 LEU A O 1
ATOM 1521 N N . LEU A 1 185 ? 17.741 -0.366 -28.217 1.00 86.56 185 LEU A N 1
ATOM 1522 C CA . LEU A 1 185 ? 16.527 0.196 -28.821 1.00 86.56 185 LEU A CA 1
ATOM 1523 C C . LEU A 1 185 ? 16.552 1.731 -28.881 1.00 86.56 185 LEU A C 1
ATOM 1525 O O . LEU A 1 185 ? 16.040 2.322 -29.825 1.00 86.56 185 LEU A O 1
ATOM 1529 N N . HIS A 1 186 ? 17.164 2.394 -27.894 1.00 83.94 186 HIS A N 1
ATOM 1530 C CA . HIS A 1 186 ? 17.230 3.855 -27.823 1.00 83.94 186 HIS A CA 1
ATOM 1531 C C . HIS A 1 186 ? 18.671 4.360 -27.959 1.00 83.94 186 HIS A C 1
ATOM 1533 O O . HIS A 1 186 ? 19.339 4.667 -26.970 1.00 83.94 186 HIS A O 1
ATOM 1539 N N . LEU A 1 187 ? 19.114 4.516 -29.207 1.00 77.19 187 LEU A N 1
ATOM 1540 C CA . LEU A 1 187 ? 20.495 4.854 -29.590 1.00 77.19 187 LEU A CA 1
ATOM 1541 C C . LEU A 1 187 ? 20.969 6.233 -29.111 1.00 77.19 187 LEU A C 1
ATOM 1543 O O . LEU A 1 187 ? 22.160 6.468 -28.901 1.00 77.19 187 LEU A O 1
ATOM 1547 N N . SER A 1 188 ? 20.045 7.176 -28.926 1.00 70.25 188 SER A N 1
ATOM 1548 C CA . SER A 1 188 ? 20.385 8.526 -28.484 1.00 70.25 188 SER A CA 1
ATOM 1549 C C . SER A 1 188 ? 19.338 9.085 -27.531 1.00 70.25 188 SER A C 1
ATOM 1551 O O . SER A 1 188 ? 18.401 9.779 -27.920 1.00 70.25 188 SER A O 1
ATOM 1553 N N . ARG A 1 189 ? 19.512 8.816 -26.234 1.00 69.12 189 ARG A N 1
ATOM 1554 C CA . ARG A 1 189 ? 18.855 9.619 -25.197 1.00 69.12 189 ARG A CA 1
ATOM 1555 C C . ARG A 1 189 ? 19.747 10.815 -24.886 1.00 69.12 189 ARG A C 1
ATOM 1557 O O . ARG A 1 189 ? 20.910 10.650 -24.520 1.00 69.12 189 ARG A O 1
ATOM 1564 N N . ASN A 1 190 ? 19.207 12.027 -25.020 1.00 63.00 190 ASN A N 1
ATOM 1565 C CA . ASN A 1 190 ? 19.909 13.235 -24.595 1.00 63.00 190 ASN A CA 1
ATOM 1566 C C . ASN A 1 190 ? 20.362 13.086 -23.136 1.00 63.00 190 ASN A C 1
ATOM 1568 O O . ASN A 1 190 ? 19.608 12.587 -22.297 1.00 63.00 190 ASN A O 1
ATOM 1572 N N . ALA A 1 191 ? 21.602 13.508 -22.864 1.00 56.84 191 ALA A N 1
ATOM 1573 C CA . ALA A 1 191 ? 22.255 13.371 -21.565 1.00 56.84 191 ALA A CA 1
ATOM 1574 C C . ALA A 1 191 ? 21.315 13.770 -20.422 1.00 56.84 191 ALA A C 1
ATOM 1576 O O . ALA A 1 191 ? 20.610 14.770 -20.545 1.00 56.84 191 ALA A O 1
ATOM 1577 N N . PHE A 1 192 ? 21.335 12.975 -19.344 1.00 58.69 192 PHE A N 1
ATOM 1578 C CA . PHE A 1 192 ? 20.552 13.091 -18.109 1.00 58.69 192 PHE A CA 1
ATOM 1579 C C . PHE A 1 192 ? 20.234 14.547 -17.734 1.00 58.69 192 PHE A C 1
ATOM 1581 O O . PHE A 1 192 ? 20.939 15.196 -16.963 1.00 58.69 192 PHE A O 1
ATOM 1588 N N . THR A 1 193 ? 19.149 15.077 -18.294 1.00 60.28 193 THR A N 1
ATOM 1589 C CA . THR A 1 193 ? 18.540 16.303 -17.803 1.00 60.28 193 THR A CA 1
ATOM 1590 C C . THR A 1 193 ? 17.708 15.864 -16.611 1.00 60.28 193 THR A C 1
ATOM 1592 O O . THR A 1 193 ? 16.805 15.041 -16.761 1.00 60.28 193 THR A O 1
ATOM 1595 N N . LEU A 1 194 ? 18.051 16.356 -15.416 1.00 61.47 194 LEU A N 1
ATOM 1596 C CA . LEU A 1 194 ? 17.391 16.088 -14.125 1.00 61.47 194 LEU A CA 1
ATOM 1597 C C . LEU A 1 194 ? 15.949 16.640 -14.066 1.00 61.47 194 LEU A C 1
ATOM 1599 O O . LEU A 1 194 ? 15.508 17.189 -13.061 1.00 61.47 194 LEU A O 1
ATOM 1603 N N . ASN A 1 195 ? 15.195 16.514 -15.152 1.00 72.56 195 ASN A N 1
ATOM 1604 C CA . ASN A 1 195 ? 13.781 16.819 -15.194 1.00 72.56 195 ASN A CA 1
ATOM 1605 C C . ASN A 1 195 ? 13.012 15.593 -14.686 1.00 72.56 195 ASN A C 1
ATOM 1607 O O . ASN A 1 195 ? 13.260 14.462 -15.108 1.00 72.56 195 ASN A O 1
ATOM 1611 N N . SER A 1 196 ? 12.056 15.819 -13.782 1.00 70.31 196 SER A N 1
ATOM 1612 C CA . SER A 1 196 ? 11.256 14.758 -13.148 1.00 70.31 196 SER A CA 1
ATOM 1613 C C . SER A 1 196 ? 10.533 13.854 -14.162 1.00 70.31 196 SER A C 1
ATOM 1615 O O . SER A 1 196 ? 10.379 12.660 -13.913 1.00 70.31 196 SER A O 1
ATOM 1617 N N . THR A 1 197 ? 10.155 14.388 -15.325 1.00 75.06 197 THR A N 1
ATOM 1618 C CA . THR A 1 197 ? 9.519 13.644 -16.422 1.00 75.06 197 THR A CA 1
ATOM 1619 C C . THR A 1 197 ? 10.477 12.668 -17.109 1.00 75.06 197 THR A C 1
ATOM 1621 O O . THR A 1 197 ? 10.103 11.530 -17.377 1.00 75.06 197 THR A O 1
ATOM 1624 N N . SER A 1 198 ? 11.732 13.070 -17.334 1.00 75.38 198 SER A N 1
ATOM 1625 C CA . SER A 1 198 ? 12.752 12.234 -17.978 1.00 75.38 198 SER A CA 1
ATOM 1626 C C . SER A 1 198 ? 13.104 11.013 -17.126 1.00 75.38 198 SER A C 1
ATOM 1628 O O . SER A 1 198 ? 13.263 9.914 -17.651 1.00 75.38 198 SER A O 1
ATOM 1630 N N . ILE A 1 199 ? 13.166 11.186 -15.801 1.00 79.62 199 ILE A N 1
ATOM 1631 C CA . ILE A 1 199 ? 13.432 10.091 -14.856 1.00 79.62 199 ILE A CA 1
ATOM 1632 C C . ILE A 1 199 ? 12.283 9.076 -14.865 1.00 79.62 199 ILE A C 1
ATOM 1634 O O . ILE A 1 199 ? 12.534 7.874 -14.897 1.00 79.62 199 ILE A O 1
ATOM 1638 N N . SER A 1 200 ? 11.030 9.544 -14.880 1.00 81.56 200 SER A N 1
ATOM 1639 C CA . SER A 1 200 ? 9.856 8.663 -14.919 1.00 81.56 200 SER A CA 1
ATOM 1640 C C . SER A 1 200 ? 9.834 7.792 -16.176 1.00 81.56 200 SER A C 1
ATOM 1642 O O . SER A 1 200 ? 9.534 6.604 -16.086 1.00 81.56 200 SER A O 1
ATOM 1644 N N . ASN A 1 201 ? 10.187 8.360 -17.331 1.00 83.44 201 ASN A N 1
ATOM 1645 C CA . ASN A 1 201 ? 10.237 7.616 -18.588 1.00 83.44 201 ASN A CA 1
ATOM 1646 C C . ASN A 1 201 ? 11.357 6.569 -18.562 1.00 83.44 201 ASN A C 1
ATOM 1648 O O . ASN A 1 201 ? 11.100 5.401 -18.811 1.00 83.44 201 ASN A O 1
ATOM 1652 N N . ILE A 1 202 ? 12.569 6.937 -18.131 1.00 86.25 202 ILE A N 1
ATOM 1653 C CA . ILE A 1 202 ? 13.678 5.974 -18.005 1.00 86.25 202 ILE A CA 1
ATOM 1654 C C . ILE A 1 202 ? 13.315 4.824 -17.054 1.00 86.25 202 ILE A C 1
ATOM 1656 O O . ILE A 1 202 ? 13.580 3.668 -17.368 1.00 86.25 202 ILE A O 1
ATOM 1660 N N . MET A 1 203 ? 12.680 5.112 -15.915 1.00 87.25 203 MET A N 1
ATOM 1661 C CA . MET A 1 203 ? 12.245 4.067 -14.980 1.00 87.25 203 MET A CA 1
ATOM 1662 C C . MET A 1 203 ? 11.170 3.161 -15.591 1.00 87.25 203 MET A C 1
ATOM 1664 O O . MET A 1 203 ? 11.209 1.947 -15.389 1.00 87.25 203 MET A O 1
ATOM 1668 N N . LYS A 1 204 ? 10.233 3.723 -16.362 1.00 88.88 204 LYS A N 1
ATOM 1669 C CA . LYS A 1 204 ? 9.236 2.937 -17.097 1.00 88.88 204 LYS A CA 1
ATOM 1670 C C . LYS A 1 204 ? 9.912 1.987 -18.092 1.00 88.88 204 LYS A C 1
ATOM 1672 O O . LYS A 1 204 ? 9.588 0.803 -18.125 1.00 88.88 204 LYS A O 1
ATOM 1677 N N . ASP A 1 205 ? 10.876 2.481 -18.852 1.00 87.94 205 ASP A N 1
ATOM 1678 C CA . ASP A 1 205 ? 11.488 1.723 -19.944 1.00 87.94 205 ASP A CA 1
ATOM 1679 C C . ASP A 1 205 ? 12.460 0.650 -19.425 1.00 87.94 205 ASP A C 1
ATOM 1681 O O . ASP A 1 205 ? 12.500 -0.466 -19.938 1.00 87.94 205 ASP A O 1
ATOM 1685 N N . VAL A 1 206 ? 13.232 0.969 -18.380 1.00 91.81 206 VAL A N 1
ATOM 1686 C CA . VAL A 1 206 ? 14.287 0.092 -17.846 1.00 91.81 206 VAL A CA 1
ATOM 1687 C C . VAL A 1 206 ? 13.760 -0.910 -16.820 1.00 91.81 206 VAL A C 1
ATOM 1689 O O . VAL A 1 206 ? 14.223 -2.045 -16.790 1.00 91.81 206 VAL A O 1
ATOM 1692 N N . LEU A 1 207 ? 12.826 -0.517 -15.949 1.00 92.81 207 LEU A N 1
ATOM 1693 C CA . LEU A 1 207 ? 12.320 -1.397 -14.887 1.00 92.81 207 LEU A CA 1
ATOM 1694 C C . LEU A 1 207 ? 10.946 -1.964 -15.218 1.00 92.81 207 LEU A C 1
ATOM 1696 O O . LEU A 1 207 ? 10.733 -3.173 -15.141 1.00 92.81 207 LEU A O 1
ATOM 1700 N N . LEU A 1 208 ? 10.002 -1.082 -15.543 1.00 91.94 208 LEU A N 1
ATOM 1701 C CA . LEU A 1 208 ? 8.595 -1.457 -15.618 1.00 91.94 208 LEU A CA 1
ATOM 1702 C C . LEU A 1 208 ? 8.293 -2.290 -16.871 1.00 91.94 208 LEU A C 1
ATOM 1704 O O . LEU A 1 208 ? 7.540 -3.254 -16.795 1.00 91.94 208 LEU A O 1
ATOM 1708 N N . THR A 1 209 ? 8.913 -1.953 -17.999 1.00 91.62 209 THR A N 1
ATOM 1709 C CA . THR A 1 209 ? 8.717 -2.655 -19.272 1.00 91.62 209 THR A CA 1
ATOM 1710 C C . THR A 1 209 ? 9.174 -4.116 -19.188 1.00 91.62 209 THR A C 1
ATOM 1712 O O . THR A 1 209 ? 8.327 -4.993 -19.355 1.00 91.62 209 THR A O 1
ATOM 1715 N N . PRO A 1 210 ? 10.427 -4.439 -18.796 1.00 93.75 210 PRO A N 1
ATOM 1716 C CA . PRO A 1 210 ? 10.811 -5.832 -18.573 1.00 93.75 210 PRO A CA 1
ATOM 1717 C C . PRO A 1 210 ? 9.952 -6.567 -17.544 1.00 93.75 210 PRO A C 1
ATOM 1719 O O . PRO A 1 210 ? 9.632 -7.738 -17.729 1.00 93.75 210 PRO A O 1
ATOM 1722 N N . TYR A 1 211 ? 9.543 -5.885 -16.469 1.00 93.25 211 TYR A N 1
ATOM 1723 C CA . TYR A 1 211 ? 8.654 -6.471 -15.470 1.00 93.25 211 TYR A CA 1
ATOM 1724 C C . TYR A 1 211 ? 7.337 -6.958 -16.095 1.00 93.25 211 TYR A C 1
ATOM 1726 O O . TYR A 1 211 ? 6.936 -8.093 -15.841 1.00 93.25 211 TYR A O 1
ATOM 1734 N N . TRP A 1 212 ? 6.692 -6.153 -16.946 1.00 93.38 212 TRP A N 1
ATOM 1735 C CA . TRP A 1 212 ? 5.471 -6.558 -17.654 1.00 93.38 212 TRP A CA 1
ATOM 1736 C C . TRP A 1 212 ? 5.714 -7.665 -18.686 1.00 93.38 212 TRP A C 1
ATOM 1738 O O . TRP A 1 212 ? 4.885 -8.570 -18.815 1.00 93.38 212 TRP A O 1
ATOM 1748 N N . GLN A 1 213 ? 6.877 -7.667 -19.345 1.00 92.00 213 GLN A N 1
ATOM 1749 C CA . GLN A 1 213 ? 7.266 -8.733 -20.276 1.00 92.00 213 GLN A CA 1
ATOM 1750 C C . GLN A 1 213 ? 7.316 -10.107 -19.591 1.00 92.00 213 GLN A C 1
ATOM 1752 O O . GLN A 1 213 ? 6.893 -11.099 -20.186 1.00 92.00 213 GLN A O 1
ATOM 1757 N N . MET A 1 214 ? 7.733 -10.179 -18.320 1.00 91.19 214 MET A N 1
ATOM 1758 C CA . MET A 1 214 ? 7.684 -11.420 -17.532 1.00 91.19 214 MET A CA 1
ATOM 1759 C C . MET A 1 214 ? 6.252 -11.974 -17.403 1.00 91.19 214 MET A C 1
ATOM 1761 O O . MET A 1 214 ? 6.047 -13.184 -17.485 1.00 91.19 214 MET A O 1
ATOM 1765 N N . TYR A 1 215 ? 5.253 -11.096 -17.273 1.00 89.94 215 TYR A N 1
ATOM 1766 C CA . TYR A 1 215 ? 3.832 -11.462 -17.177 1.00 89.94 215 TYR A CA 1
ATOM 1767 C C . TYR A 1 215 ? 3.140 -11.667 -18.534 1.00 89.94 215 TYR A C 1
ATOM 1769 O O . TYR A 1 215 ? 1.954 -11.996 -18.566 1.00 89.94 215 TYR A O 1
ATOM 1777 N N . GLY A 1 216 ? 3.867 -11.530 -19.646 1.00 90.25 216 GLY A N 1
ATOM 1778 C CA . GLY A 1 216 ? 3.377 -11.839 -20.991 1.00 90.25 216 GLY A CA 1
ATOM 1779 C C . GLY A 1 216 ? 3.019 -10.630 -21.857 1.00 90.25 216 GLY A C 1
ATOM 1780 O O . GLY A 1 216 ? 2.668 -10.817 -23.021 1.00 90.25 216 GLY A O 1
ATOM 1781 N N . GLU A 1 217 ? 3.158 -9.398 -21.362 1.00 92.00 217 GLU A N 1
ATOM 1782 C CA . GLU A 1 217 ? 3.046 -8.197 -22.200 1.00 92.00 217 GLU A CA 1
ATOM 1783 C C . GLU A 1 217 ? 4.384 -7.921 -22.897 1.00 92.00 217 GLU A C 1
ATOM 1785 O O . GLU A 1 217 ? 5.193 -7.113 -22.453 1.00 92.00 217 GLU A O 1
ATOM 1790 N N . LEU A 1 218 ? 4.648 -8.654 -23.983 1.00 88.75 218 LEU A N 1
ATOM 1791 C CA . LEU A 1 218 ? 5.969 -8.672 -24.622 1.00 88.75 218 LEU A CA 1
ATOM 1792 C C . LEU A 1 218 ? 6.330 -7.392 -25.392 1.00 88.75 218 LEU A C 1
ATOM 1794 O O . LEU A 1 218 ? 7.514 -7.133 -25.581 1.00 88.75 218 LEU A O 1
ATOM 1798 N N . GLN A 1 219 ? 5.337 -6.611 -25.836 1.00 87.75 219 GLN A N 1
ATOM 1799 C CA . GLN A 1 219 ? 5.534 -5.371 -26.609 1.00 87.75 219 GLN A CA 1
ATOM 1800 C C . GLN A 1 219 ? 6.492 -5.549 -27.808 1.00 87.75 219 GLN A C 1
ATOM 1802 O O . GLN A 1 219 ? 7.373 -4.735 -28.057 1.00 87.75 219 GLN A O 1
ATOM 1807 N N . LEU A 1 220 ? 6.313 -6.636 -28.570 1.00 88.00 220 LEU A N 1
ATOM 1808 C CA . LEU A 1 220 ? 7.203 -7.001 -29.685 1.00 88.00 220 LEU A CA 1
ATOM 1809 C C . LEU A 1 220 ? 7.296 -5.923 -30.776 1.00 88.00 220 LEU A C 1
ATOM 1811 O O . LEU A 1 220 ? 8.316 -5.829 -31.447 1.00 88.00 220 LEU A O 1
ATOM 1815 N N . GLU A 1 221 ? 6.250 -5.114 -30.941 1.00 86.38 221 GLU A N 1
ATOM 1816 C CA . GLU A 1 221 ? 6.220 -3.997 -31.890 1.00 86.38 221 GLU A CA 1
ATOM 1817 C C . GLU A 1 221 ? 7.223 -2.897 -31.514 1.00 86.38 221 GLU A C 1
ATOM 1819 O O . GLU A 1 221 ? 7.906 -2.366 -32.380 1.00 86.38 221 GLU A O 1
ATOM 1824 N N . GLU A 1 222 ? 7.410 -2.635 -30.219 1.00 83.94 222 GLU A N 1
ATOM 1825 C CA . GLU A 1 222 ? 8.391 -1.661 -29.727 1.00 83.94 222 GLU A CA 1
ATOM 1826 C C . GLU A 1 222 ? 9.834 -2.180 -29.877 1.00 83.94 222 GLU A C 1
ATOM 1828 O O . GLU A 1 222 ? 10.758 -1.410 -30.120 1.00 83.94 222 GLU A O 1
ATOM 1833 N N . ILE A 1 223 ? 10.030 -3.503 -29.800 1.00 86.12 223 ILE A N 1
ATOM 1834 C CA . ILE A 1 223 ? 11.339 -4.152 -30.001 1.00 86.12 223 ILE A CA 1
ATOM 1835 C C . ILE A 1 223 ? 11.715 -4.240 -31.484 1.00 86.12 223 ILE A C 1
ATOM 1837 O O . ILE A 1 223 ? 12.901 -4.208 -31.819 1.00 86.12 223 ILE A O 1
ATOM 1841 N N . ALA A 1 224 ? 10.725 -4.374 -32.371 1.00 83.56 224 ALA A N 1
ATOM 1842 C CA . ALA A 1 224 ? 10.959 -4.358 -33.812 1.00 83.56 224 ALA A CA 1
ATOM 1843 C C . ALA A 1 224 ? 11.596 -3.033 -34.263 1.00 83.56 224 ALA A C 1
ATOM 1845 O O . ALA A 1 224 ? 12.380 -3.042 -35.209 1.00 83.56 224 ALA A O 1
ATOM 1846 N N . GLY A 1 225 ? 11.342 -1.952 -33.515 1.00 73.12 225 GLY A N 1
ATOM 1847 C CA . GLY A 1 225 ? 11.885 -0.626 -33.767 1.00 73.12 225 GLY A CA 1
ATOM 1848 C C . GLY A 1 225 ? 11.184 0.062 -34.935 1.00 73.12 225 GLY A C 1
ATOM 1849 O O . GLY A 1 225 ? 10.649 -0.578 -35.838 1.00 73.12 225 GLY A O 1
ATOM 1850 N N . GLU A 1 226 ? 11.181 1.390 -34.910 1.00 75.31 226 GLU A N 1
ATOM 1851 C CA . GLU A 1 226 ? 10.843 2.182 -36.090 1.00 75.31 226 GLU A CA 1
ATOM 1852 C C . GLU A 1 226 ? 12.100 2.316 -36.964 1.00 75.31 226 GLU A C 1
ATOM 1854 O O . GLU A 1 226 ? 13.204 2.458 -36.434 1.00 75.31 226 GLU A O 1
ATOM 1859 N N . ASP A 1 227 ? 11.939 2.273 -38.293 1.00 77.19 227 ASP A N 1
ATOM 1860 C CA . ASP A 1 227 ? 13.007 2.491 -39.286 1.00 77.19 227 ASP A CA 1
ATOM 1861 C C . ASP A 1 227 ? 13.451 3.973 -39.306 1.00 77.19 227 ASP A C 1
ATOM 1863 O O . ASP A 1 227 ? 13.361 4.671 -40.320 1.00 77.19 227 ASP A O 1
ATOM 1867 N N . GLU A 1 228 ? 13.899 4.489 -38.161 1.00 79.88 228 GLU A N 1
ATOM 1868 C CA . GLU A 1 228 ? 14.397 5.850 -37.997 1.00 79.88 228 GLU A CA 1
ATOM 1869 C C . GLU A 1 228 ? 15.916 5.826 -37.784 1.00 79.88 228 GLU A C 1
ATOM 1871 O O . GLU A 1 228 ? 16.435 5.472 -36.724 1.00 79.88 228 GLU A O 1
ATOM 1876 N N . GLN A 1 229 ? 16.654 6.220 -38.823 1.00 80.94 229 GLN A N 1
ATOM 1877 C CA . GLN A 1 229 ? 18.111 6.289 -38.787 1.00 80.94 229 GLN A CA 1
ATOM 1878 C C . GLN A 1 229 ? 18.577 7.470 -37.925 1.00 80.94 229 GLN A C 1
ATOM 1880 O O . GLN A 1 229 ? 18.358 8.637 -38.262 1.00 80.94 229 GLN A O 1
ATOM 1885 N N . VAL A 1 230 ? 19.293 7.174 -36.838 1.00 81.62 230 VAL A N 1
ATOM 1886 C CA . VAL A 1 230 ? 19.840 8.187 -35.930 1.00 81.62 230 VAL A CA 1
ATOM 1887 C C . VAL A 1 230 ? 21.312 8.418 -36.254 1.00 81.62 230 VAL A C 1
ATOM 1889 O O . VAL A 1 230 ? 22.144 7.522 -36.136 1.00 81.62 230 VAL A O 1
ATOM 1892 N N . CYS A 1 231 ? 21.658 9.645 -36.645 1.00 80.50 231 CYS A N 1
ATOM 1893 C CA . CYS A 1 231 ? 23.032 10.029 -36.973 1.00 80.50 231 CYS A CA 1
ATOM 1894 C C . CYS A 1 231 ? 23.703 10.805 -35.832 1.00 80.50 231 CYS A C 1
ATOM 1896 O O . CYS A 1 231 ? 23.200 11.827 -35.350 1.00 80.50 231 CYS A O 1
ATOM 1898 N N . HIS A 1 232 ? 24.896 10.367 -35.426 1.00 81.25 232 HIS A N 1
ATOM 1899 C CA . HIS A 1 232 ? 25.674 11.030 -34.383 1.00 81.25 232 HIS A CA 1
ATOM 1900 C C . HIS A 1 232 ? 26.351 12.291 -34.932 1.00 81.25 232 HIS A C 1
ATOM 1902 O O . HIS A 1 232 ? 27.464 12.245 -35.432 1.00 81.25 232 HIS A O 1
ATOM 1908 N N . GLN A 1 233 ? 25.732 13.462 -34.774 1.00 74.44 233 GLN A N 1
ATOM 1909 C CA . GLN A 1 233 ? 26.239 14.719 -35.362 1.00 74.44 233 GLN A CA 1
ATOM 1910 C C . GLN A 1 233 ? 27.701 15.068 -35.017 1.00 74.44 233 GLN A C 1
ATOM 1912 O O . GLN A 1 233 ? 28.368 15.759 -35.782 1.00 74.44 233 GLN A O 1
ATOM 1917 N N . LYS A 1 234 ? 28.215 14.603 -33.869 1.00 72.31 234 LYS A N 1
ATOM 1918 C CA . LYS A 1 234 ? 29.617 14.807 -33.459 1.00 72.31 234 LYS A CA 1
ATOM 1919 C C . LYS A 1 234 ? 30.622 13.930 -34.216 1.00 72.31 234 LYS A C 1
ATOM 1921 O O . LYS A 1 234 ? 31.810 14.222 -34.144 1.00 72.31 234 LYS A O 1
ATOM 1926 N N . SER A 1 235 ? 30.176 12.862 -34.877 1.00 74.69 235 SER A N 1
ATOM 1927 C CA . SER A 1 235 ? 31.028 11.983 -35.688 1.00 74.69 235 SER A CA 1
ATOM 1928 C C . SER A 1 235 ? 31.124 12.430 -37.148 1.00 74.69 235 SER A C 1
ATOM 1930 O O . SER A 1 235 ? 31.938 11.887 -37.884 1.00 74.69 235 SER A O 1
ATOM 1932 N N . CYS A 1 236 ? 30.324 13.418 -37.558 1.00 74.19 236 CYS A N 1
ATOM 1933 C CA . CYS A 1 236 ? 30.309 13.928 -38.921 1.00 74.19 236 CYS A CA 1
ATOM 1934 C C . CYS A 1 236 ? 31.582 14.728 -39.232 1.00 74.19 236 CYS A C 1
ATOM 1936 O O . CYS A 1 236 ? 31.869 15.738 -38.579 1.00 74.19 236 CYS A O 1
ATOM 1938 N N . TRP A 1 237 ? 32.313 14.315 -40.267 1.00 65.75 237 TRP A N 1
ATOM 1939 C CA . TRP A 1 237 ? 33.455 15.063 -40.793 1.00 65.75 237 TRP A CA 1
ATOM 1940 C C . TRP A 1 237 ? 32.972 16.140 -41.768 1.00 65.75 237 TRP A C 1
ATOM 1942 O O . TRP A 1 237 ? 32.130 15.893 -42.629 1.00 65.75 237 TRP A O 1
ATOM 1952 N N . VAL A 1 238 ? 33.519 17.350 -41.653 1.00 64.94 238 VAL A N 1
ATOM 1953 C CA . VAL A 1 238 ? 33.304 18.419 -42.636 1.00 64.94 238 VAL A CA 1
ATOM 1954 C C . VAL A 1 238 ? 34.589 18.566 -43.438 1.00 64.94 238 VAL A C 1
ATOM 1956 O O . VAL A 1 238 ? 35.640 18.846 -42.866 1.00 64.94 238 VAL A O 1
ATOM 1959 N N . ASN A 1 239 ? 34.522 18.387 -44.758 1.00 58.59 239 ASN A N 1
ATOM 1960 C CA . ASN A 1 239 ? 35.677 18.596 -45.632 1.00 58.59 239 ASN A CA 1
ATOM 1961 C C . ASN A 1 239 ? 36.183 20.047 -45.517 1.00 58.59 239 ASN A C 1
ATOM 1963 O O . ASN A 1 239 ? 35.410 20.978 -45.726 1.00 58.59 239 ASN A O 1
ATOM 1967 N N . GLU A 1 240 ? 37.483 20.263 -45.269 1.00 53.78 240 GLU A N 1
ATOM 1968 C CA . GLU A 1 240 ? 38.095 21.611 -45.189 1.00 53.78 240 GLU A CA 1
ATOM 1969 C C . GLU A 1 240 ? 37.866 22.461 -46.456 1.00 53.78 240 GLU A C 1
ATOM 1971 O O . GLU A 1 240 ? 37.845 23.691 -46.396 1.00 53.78 240 GLU A O 1
ATOM 1976 N N . VAL A 1 241 ? 37.640 21.816 -47.608 1.00 54.69 241 VAL A N 1
ATOM 1977 C CA . VAL A 1 241 ? 37.330 22.469 -48.894 1.00 54.69 241 VAL A CA 1
ATOM 1978 C C . VAL A 1 241 ? 36.043 23.310 -48.815 1.00 54.69 241 VAL A C 1
ATOM 1980 O O . VAL A 1 241 ? 35.933 24.330 -49.490 1.00 54.69 241 VAL A O 1
ATOM 1983 N N . CYS A 1 242 ? 35.116 22.961 -47.918 1.00 55.34 242 CYS A N 1
ATOM 1984 C CA . CYS A 1 242 ? 33.865 23.685 -47.678 1.00 55.34 242 CYS A CA 1
ATOM 1985 C C . CYS A 1 242 ? 34.016 25.032 -46.959 1.00 55.34 242 CYS A C 1
ATOM 1987 O O . CYS A 1 242 ? 33.040 25.767 -46.843 1.00 55.34 242 CYS A O 1
ATOM 1989 N N . PHE A 1 243 ? 35.203 25.366 -46.446 1.00 54.38 243 PHE A N 1
ATOM 1990 C CA . PHE A 1 243 ? 35.422 26.645 -45.765 1.00 54.38 243 PHE A CA 1
ATOM 1991 C C . PHE A 1 243 ? 35.825 27.773 -46.731 1.00 54.38 243 PHE A C 1
ATOM 1993 O O . PHE A 1 243 ? 35.808 28.942 -46.352 1.00 54.38 243 PHE A O 1
ATOM 2000 N N . LYS A 1 244 ? 36.223 27.436 -47.970 1.00 55.72 244 LYS A N 1
ATOM 2001 C CA . LYS A 1 244 ? 36.760 28.406 -48.941 1.00 55.72 244 LYS A CA 1
ATOM 2002 C C . LYS A 1 244 ? 35.744 28.926 -49.951 1.00 55.72 244 LYS A C 1
ATOM 2004 O O . LYS A 1 244 ? 35.859 30.084 -50.337 1.00 55.72 244 LYS A O 1
ATOM 2009 N N . ASP A 1 245 ? 34.747 28.130 -50.317 1.00 52.06 245 ASP A N 1
ATOM 2010 C CA . ASP A 1 245 ? 33.691 28.550 -51.232 1.00 52.06 245 ASP A CA 1
ATOM 2011 C C . ASP A 1 245 ? 32.363 28.604 -50.470 1.00 52.06 245 ASP A C 1
ATOM 2013 O O . ASP A 1 245 ? 31.942 27.611 -49.885 1.00 52.06 245 ASP A O 1
ATOM 2017 N N . ASN A 1 246 ? 31.694 29.764 -50.480 1.00 55.66 246 ASN A N 1
ATOM 2018 C CA . ASN A 1 246 ? 30.381 30.057 -49.868 1.00 55.66 246 ASN A CA 1
ATOM 2019 C C . ASN A 1 246 ? 29.209 29.190 -50.406 1.00 55.66 246 ASN A C 1
ATOM 2021 O O . ASN A 1 246 ? 28.046 29.592 -50.370 1.00 55.66 246 ASN A O 1
ATOM 2025 N N . THR A 1 247 ? 29.484 28.009 -50.946 1.00 59.88 247 THR A N 1
ATOM 2026 C CA . THR A 1 247 ? 28.494 26.979 -51.243 1.00 59.88 247 THR A CA 1
ATOM 2027 C C . THR A 1 247 ? 27.981 26.352 -49.949 1.00 59.88 247 THR A C 1
ATOM 2029 O O . THR A 1 247 ? 28.755 25.979 -49.070 1.00 59.88 247 THR A O 1
ATOM 2032 N N . SER A 1 248 ? 26.658 26.226 -49.826 1.00 52.91 248 SER A N 1
ATOM 2033 C CA . SER A 1 248 ? 25.984 25.569 -48.707 1.00 52.91 248 SER A CA 1
ATOM 2034 C C . SER A 1 248 ? 26.386 24.096 -48.638 1.00 52.91 248 SER A C 1
ATOM 2036 O O . SER A 1 248 ? 25.801 23.255 -49.320 1.00 52.91 248 SER A O 1
ATOM 2038 N N . CYS A 1 249 ? 27.398 23.781 -47.835 1.00 55.25 249 CYS A N 1
ATOM 2039 C CA . CYS A 1 249 ? 27.795 22.401 -47.620 1.00 55.25 249 CYS A CA 1
ATOM 2040 C C . CYS A 1 249 ? 26.716 21.676 -46.817 1.00 55.25 249 CYS A C 1
ATOM 2042 O O . CYS A 1 249 ? 26.447 22.001 -45.658 1.00 55.25 249 CYS A O 1
ATOM 2044 N N . THR A 1 250 ? 26.081 20.695 -47.453 1.00 55.81 250 THR A N 1
ATOM 2045 C CA . THR A 1 250 ? 25.241 19.710 -46.777 1.00 55.81 250 THR A CA 1
ATOM 2046 C C . THR A 1 250 ? 26.132 18.950 -45.794 1.00 55.81 250 THR A C 1
ATOM 2048 O O . THR A 1 250 ? 27.156 18.393 -46.182 1.00 55.81 250 THR A O 1
ATOM 2051 N N . LYS A 1 251 ? 25.784 18.985 -44.503 1.00 53.22 251 LYS A N 1
ATOM 2052 C CA . LYS A 1 251 ? 26.553 18.477 -43.344 1.00 53.22 251 LYS A CA 1
ATOM 2053 C C . LYS A 1 251 ? 26.800 16.950 -43.322 1.00 53.22 251 LYS A C 1
ATOM 2055 O O . LYS A 1 251 ? 27.106 16.400 -42.273 1.00 53.22 251 LYS A O 1
ATOM 2060 N N . GLU A 1 252 ? 26.663 16.258 -44.442 1.00 54.91 252 GLU A N 1
ATOM 2061 C CA . GLU A 1 252 ? 26.238 14.854 -44.470 1.00 54.91 252 GLU A CA 1
ATOM 2062 C C . GLU A 1 252 ? 27.203 13.890 -45.163 1.00 54.91 252 GLU A C 1
ATOM 2064 O O . GLU A 1 252 ? 26.787 12.790 -45.506 1.00 54.91 252 GLU A O 1
ATOM 2069 N N . LEU A 1 253 ? 28.470 14.248 -45.408 1.00 59.72 253 LEU A N 1
ATOM 2070 C CA . LEU A 1 253 ? 29.289 13.359 -46.242 1.00 59.72 253 LEU A CA 1
ATOM 2071 C C . LEU A 1 253 ? 29.935 12.167 -45.519 1.00 59.72 253 LEU A C 1
ATOM 2073 O O . LEU A 1 253 ? 30.244 11.218 -46.212 1.00 59.72 253 LEU A O 1
ATOM 2077 N N . ASP A 1 254 ? 30.055 12.130 -44.188 1.00 66.56 254 ASP A N 1
ATOM 2078 C CA . ASP A 1 254 ? 30.518 10.927 -43.460 1.00 66.56 254 ASP A CA 1
ATOM 2079 C C . ASP A 1 254 ? 30.081 10.979 -41.981 1.00 66.56 254 ASP A C 1
ATOM 2081 O O . ASP A 1 254 ? 30.879 11.275 -41.090 1.00 66.56 254 ASP A O 1
ATOM 2085 N N . CYS A 1 255 ? 28.796 10.759 -41.696 1.00 75.81 255 CYS A N 1
ATOM 2086 C CA . CYS A 1 255 ? 28.295 10.632 -40.322 1.00 75.81 255 CYS A CA 1
ATOM 2087 C C . CYS A 1 255 ? 28.168 9.153 -39.934 1.00 75.81 255 CYS A C 1
ATOM 2089 O O . CYS A 1 255 ? 27.660 8.352 -40.716 1.00 75.81 255 CYS A O 1
ATOM 2091 N N . VAL A 1 256 ? 28.557 8.790 -38.705 1.00 82.25 256 VAL A N 1
ATOM 2092 C CA . VAL A 1 256 ? 28.192 7.477 -38.142 1.00 82.25 256 VAL A CA 1
ATOM 2093 C C . VAL A 1 256 ? 26.711 7.521 -37.793 1.00 82.25 256 VAL A C 1
ATOM 2095 O O . VAL A 1 256 ? 26.300 8.308 -36.933 1.00 82.25 256 VAL A O 1
ATOM 2098 N N . CYS A 1 257 ? 25.930 6.697 -38.479 1.00 82.75 257 CYS A N 1
ATOM 2099 C CA . CYS A 1 257 ? 24.503 6.559 -38.265 1.00 82.75 257 CYS A CA 1
ATOM 2100 C C . CYS A 1 257 ? 24.168 5.112 -37.934 1.00 82.75 257 CYS A C 1
ATOM 2102 O O . CYS A 1 257 ? 24.743 4.193 -38.515 1.00 82.75 257 CYS A O 1
ATOM 2104 N N . GLU A 1 258 ? 23.227 4.938 -37.021 1.00 85.00 258 GLU A N 1
ATOM 2105 C CA . GLU A 1 258 ? 22.782 3.640 -36.534 1.00 85.00 258 GLU A CA 1
ATOM 2106 C C . GLU A 1 258 ? 21.260 3.556 -36.680 1.00 85.00 258 GLU A C 1
ATOM 2108 O O . GLU A 1 258 ? 20.559 4.560 -36.510 1.00 85.00 258 GLU A O 1
ATOM 2113 N N . ASN A 1 259 ? 20.749 2.373 -37.022 1.00 86.12 259 ASN A N 1
ATOM 2114 C CA . ASN A 1 259 ? 19.317 2.099 -37.079 1.00 86.12 259 ASN A CA 1
ATOM 2115 C C . ASN A 1 259 ? 18.953 1.115 -35.947 1.00 86.12 259 ASN A C 1
ATOM 2117 O O . ASN A 1 259 ? 19.590 0.062 -35.848 1.00 86.12 259 ASN A O 1
ATOM 2121 N N . PRO A 1 260 ? 17.957 1.408 -35.083 1.00 84.25 260 PRO A N 1
ATOM 2122 C CA . PRO A 1 260 ? 17.546 0.495 -34.012 1.00 84.25 260 PRO A CA 1
ATOM 2123 C C . PRO A 1 260 ? 17.176 -0.909 -34.510 1.00 84.25 260 PRO A C 1
ATOM 2125 O O . PRO A 1 260 ? 17.402 -1.901 -33.807 1.00 84.25 260 PRO A O 1
ATOM 2128 N N . THR A 1 261 ? 16.661 -1.018 -35.740 1.00 86.69 261 THR A N 1
ATOM 2129 C CA . THR A 1 261 ? 16.276 -2.301 -36.347 1.00 86.69 261 THR A CA 1
ATOM 2130 C C . THR A 1 261 ? 17.451 -3.267 -36.496 1.00 86.69 261 THR A C 1
ATOM 2132 O O . THR A 1 261 ? 17.248 -4.482 -36.415 1.00 86.69 261 THR A O 1
ATOM 2135 N N . ASP A 1 262 ? 18.681 -2.760 -36.636 1.00 88.44 262 ASP A N 1
ATOM 2136 C CA . ASP A 1 262 ? 19.896 -3.576 -36.781 1.00 88.44 262 ASP A CA 1
ATOM 2137 C C . ASP A 1 262 ? 20.203 -4.383 -35.512 1.00 88.44 262 ASP A C 1
ATOM 2139 O O . ASP A 1 262 ? 20.796 -5.465 -35.574 1.00 88.44 262 ASP A O 1
ATOM 2143 N N . TYR A 1 263 ? 19.758 -3.890 -34.354 1.00 90.31 263 TYR A N 1
ATOM 2144 C CA . TYR A 1 263 ? 19.954 -4.532 -33.055 1.00 90.31 263 TYR A CA 1
ATOM 2145 C C . TYR A 1 263 ? 18.734 -5.332 -32.585 1.00 90.31 263 TYR A C 1
ATOM 2147 O O . TYR A 1 263 ? 18.847 -6.114 -31.637 1.00 90.31 263 TYR A O 1
ATOM 2155 N N . SER A 1 264 ? 17.585 -5.201 -33.257 1.00 89.69 264 SER A N 1
ATOM 2156 C CA . SER A 1 264 ? 16.323 -5.860 -32.881 1.00 89.69 264 SER A CA 1
ATOM 2157 C C . SER A 1 264 ? 16.465 -7.379 -32.706 1.00 89.69 264 SER A C 1
ATOM 2159 O O . SER A 1 264 ? 15.909 -7.962 -31.775 1.00 89.69 264 SER A O 1
ATOM 2161 N N . TRP A 1 265 ? 17.263 -8.051 -33.544 1.00 91.38 265 TRP A N 1
ATOM 2162 C CA . TRP A 1 265 ? 17.506 -9.494 -33.435 1.00 91.38 265 TRP A CA 1
ATOM 2163 C C . TRP A 1 265 ? 18.261 -9.866 -32.150 1.00 91.38 265 TRP A C 1
ATOM 2165 O O . TRP A 1 265 ? 17.950 -10.886 -31.532 1.00 91.38 265 TRP A O 1
ATOM 2175 N N . VAL A 1 266 ? 19.211 -9.029 -31.714 1.00 94.19 266 VAL A N 1
ATOM 2176 C CA . VAL A 1 266 ? 19.939 -9.209 -30.449 1.00 94.19 266 VAL A CA 1
ATOM 2177 C C . VAL A 1 266 ? 18.984 -9.021 -29.281 1.00 94.19 266 VAL A C 1
ATOM 2179 O O . VAL A 1 266 ? 18.978 -9.835 -28.360 1.00 94.19 266 VAL A O 1
ATOM 2182 N N . VAL A 1 267 ? 18.147 -7.983 -29.330 1.00 93.31 267 VAL A N 1
ATOM 2183 C CA . VAL A 1 267 ? 17.159 -7.704 -28.281 1.00 93.31 267 VAL A CA 1
ATOM 2184 C C . VAL A 1 267 ? 16.142 -8.844 -28.177 1.00 93.31 267 VAL A C 1
ATOM 2186 O O . VAL A 1 267 ? 15.871 -9.316 -27.076 1.00 93.31 267 VAL A O 1
ATOM 2189 N N . ASN A 1 268 ? 15.656 -9.368 -29.304 1.00 93.62 268 ASN A N 1
ATOM 2190 C CA . ASN A 1 268 ? 14.775 -10.539 -29.341 1.00 93.62 268 ASN A CA 1
ATOM 2191 C C . ASN A 1 268 ? 15.445 -11.798 -28.764 1.00 93.62 268 ASN A C 1
ATOM 2193 O O . ASN A 1 268 ? 14.817 -12.560 -28.027 1.00 93.62 268 ASN A O 1
ATOM 2197 N N . LEU A 1 269 ? 16.734 -12.010 -29.050 1.00 94.50 269 LEU A N 1
ATOM 2198 C CA . LEU A 1 269 ? 17.509 -13.099 -28.453 1.00 94.50 269 LEU A CA 1
ATOM 2199 C C . LEU A 1 269 ? 17.656 -12.916 -26.931 1.00 94.50 269 LEU A C 1
ATOM 2201 O O . LEU A 1 269 ? 17.486 -13.870 -26.171 1.00 94.50 269 LEU A O 1
ATOM 2205 N N . MET A 1 270 ? 17.944 -11.695 -26.471 1.00 94.50 270 MET A N 1
ATOM 2206 C CA . MET A 1 270 ? 18.010 -11.367 -25.045 1.00 94.50 270 MET A CA 1
ATOM 2207 C C . MET A 1 270 ? 16.659 -11.582 -24.355 1.00 94.50 270 MET A C 1
ATOM 2209 O O . MET A 1 270 ? 16.630 -12.172 -23.277 1.00 94.50 270 MET A O 1
ATOM 2213 N N . LEU A 1 271 ? 15.551 -11.178 -24.987 1.00 94.38 271 LEU A N 1
ATOM 2214 C CA . LEU A 1 271 ? 14.188 -11.409 -24.505 1.00 94.38 271 LEU A CA 1
ATOM 2215 C C . LEU A 1 271 ? 13.904 -12.909 -24.352 1.00 94.38 271 LEU A C 1
ATOM 2217 O O . LEU A 1 271 ? 13.376 -13.335 -23.327 1.00 94.38 271 LEU A O 1
ATOM 2221 N N . PHE A 1 272 ? 14.299 -13.729 -25.328 1.00 94.12 272 PHE A N 1
ATOM 2222 C CA . PHE A 1 272 ? 14.136 -15.182 -25.254 1.00 94.12 272 PHE A CA 1
ATOM 2223 C C . PHE A 1 272 ? 14.824 -15.776 -24.015 1.00 94.12 272 PHE A C 1
ATOM 2225 O O . PHE A 1 272 ? 14.192 -16.495 -23.237 1.00 94.12 272 PHE A O 1
ATOM 2232 N N . PHE A 1 273 ? 16.097 -15.438 -23.782 1.00 94.25 273 PHE A N 1
ATOM 2233 C CA . PHE A 1 273 ? 16.812 -15.899 -22.588 1.00 94.25 273 PHE A CA 1
ATOM 2234 C C . PHE A 1 273 ? 16.234 -15.316 -21.296 1.00 94.25 273 PHE A C 1
ATOM 2236 O O . PHE A 1 273 ? 16.118 -16.039 -20.304 1.00 94.25 273 PHE A O 1
ATOM 2243 N N . TYR A 1 274 ? 15.836 -14.043 -21.309 1.00 94.56 274 TYR A N 1
ATOM 2244 C CA . TYR A 1 274 ? 15.189 -13.378 -20.182 1.00 94.56 274 TYR A CA 1
ATOM 2245 C C . TYR A 1 274 ? 13.913 -14.109 -19.753 1.00 94.56 274 TYR A C 1
ATOM 2247 O O . TYR A 1 274 ? 13.753 -14.401 -18.569 1.00 94.56 274 TYR A O 1
ATOM 2255 N N . LEU A 1 275 ? 13.048 -14.492 -20.696 1.00 93.44 275 LEU A N 1
ATOM 2256 C CA . LEU A 1 275 ? 11.811 -15.217 -20.397 1.00 93.44 275 LEU A CA 1
ATOM 2257 C C . LEU A 1 275 ? 12.071 -16.643 -19.902 1.00 93.44 275 LEU A C 1
ATOM 2259 O O . LEU A 1 275 ? 11.370 -17.102 -19.005 1.00 93.44 275 LEU A O 1
ATOM 2263 N N . ILE A 1 276 ? 13.082 -17.347 -20.424 1.00 93.25 276 ILE A N 1
ATOM 2264 C CA . ILE A 1 276 ? 13.457 -18.670 -19.895 1.00 93.25 276 ILE A CA 1
ATOM 2265 C C . ILE A 1 276 ? 13.916 -18.547 -18.440 1.00 93.25 276 ILE A C 1
ATOM 2267 O O . ILE A 1 276 ? 13.427 -19.264 -17.566 1.00 93.25 276 ILE A O 1
ATOM 2271 N N . ILE A 1 277 ? 14.840 -17.628 -18.165 1.00 91.94 277 ILE A N 1
ATOM 2272 C CA . ILE A 1 277 ? 15.385 -17.436 -16.819 1.00 91.94 277 ILE A CA 1
ATOM 2273 C C . ILE A 1 277 ? 14.279 -16.958 -15.871 1.00 91.94 277 ILE A C 1
ATOM 2275 O O . ILE A 1 277 ? 14.081 -17.554 -14.817 1.00 91.94 277 ILE A O 1
ATOM 2279 N N . GLY A 1 278 ? 13.519 -15.931 -16.244 1.00 89.81 278 GLY A N 1
ATOM 2280 C CA . GLY A 1 278 ? 12.428 -15.395 -15.432 1.00 89.81 278 GLY A CA 1
ATOM 2281 C C . GLY A 1 278 ? 11.317 -16.418 -15.201 1.00 89.81 278 GLY A C 1
ATOM 2282 O O . GLY A 1 278 ? 11.065 -16.825 -14.066 1.00 89.81 278 GLY A O 1
ATOM 2283 N N . ASN A 1 279 ? 10.681 -16.883 -16.274 1.00 88.31 279 ASN A N 1
ATOM 2284 C CA . ASN A 1 279 ? 9.434 -17.639 -16.171 1.00 88.31 279 ASN A CA 1
ATOM 2285 C C . ASN A 1 279 ? 9.639 -19.125 -15.888 1.00 88.31 279 ASN A C 1
ATOM 2287 O O . ASN A 1 279 ? 8.828 -19.721 -15.183 1.00 88.31 279 ASN A O 1
ATOM 2291 N N . ILE A 1 280 ? 10.703 -19.739 -16.411 1.00 89.62 280 ILE A N 1
ATOM 2292 C CA . ILE A 1 280 ? 10.941 -21.175 -16.206 1.00 89.62 280 ILE A CA 1
ATOM 2293 C C . ILE A 1 280 ? 11.818 -21.415 -14.981 1.00 89.62 280 ILE A C 1
ATOM 2295 O O . ILE A 1 280 ? 11.553 -22.346 -14.225 1.00 89.62 280 ILE A O 1
ATOM 2299 N N . MET A 1 281 ? 12.859 -20.613 -14.756 1.00 88.94 281 MET A N 1
ATOM 2300 C CA . MET A 1 281 ? 13.764 -20.849 -13.628 1.00 88.94 281 MET A CA 1
ATOM 2301 C C . MET A 1 281 ? 13.294 -20.129 -12.360 1.00 88.94 281 MET A C 1
ATOM 2303 O O . MET A 1 281 ? 13.036 -20.781 -11.348 1.00 88.94 281 MET A O 1
ATOM 2307 N N . LEU A 1 282 ? 13.158 -18.801 -12.401 1.00 88.06 282 LEU A N 1
ATOM 2308 C CA . LEU A 1 282 ? 12.917 -17.997 -11.201 1.00 88.06 282 LEU A CA 1
ATOM 2309 C C . LEU A 1 282 ? 11.500 -18.180 -10.643 1.00 88.06 282 LEU A C 1
ATOM 2311 O O . LEU A 1 282 ? 11.366 -18.435 -9.448 1.00 88.06 282 LEU A O 1
ATOM 2315 N N . LEU A 1 283 ? 10.449 -18.117 -11.470 1.00 88.06 283 LEU A N 1
ATOM 2316 C CA . LEU A 1 283 ? 9.076 -18.317 -10.980 1.00 88.06 283 LEU A CA 1
ATOM 2317 C C . LEU A 1 283 ? 8.855 -19.725 -10.403 1.00 88.06 283 LEU A C 1
ATOM 2319 O O . LEU A 1 283 ? 8.234 -19.860 -9.351 1.00 88.06 283 LEU A O 1
ATOM 2323 N N . ASN A 1 284 ? 9.403 -20.772 -11.025 1.00 89.94 284 ASN A N 1
ATOM 2324 C CA . ASN A 1 284 ? 9.285 -22.135 -10.494 1.00 89.94 284 ASN A CA 1
ATOM 2325 C C . ASN A 1 284 ? 10.056 -22.315 -9.181 1.00 89.94 284 ASN A C 1
ATOM 2327 O O . ASN A 1 284 ? 9.574 -22.988 -8.270 1.00 89.94 284 ASN A O 1
ATOM 2331 N N . LEU A 1 285 ? 11.222 -21.677 -9.050 1.00 88.50 285 LEU A N 1
ATOM 2332 C CA . LEU A 1 285 ? 11.962 -21.644 -7.791 1.00 88.50 285 LEU A CA 1
ATOM 2333 C C . LEU A 1 285 ? 11.186 -20.888 -6.702 1.00 88.50 285 LEU A C 1
ATOM 2335 O O . LEU A 1 285 ? 11.139 -21.354 -5.566 1.00 88.50 285 LEU A O 1
ATOM 2339 N N . LEU A 1 286 ? 10.521 -19.778 -7.040 1.00 89.25 286 LEU A N 1
ATOM 2340 C CA . LEU A 1 286 ? 9.660 -19.048 -6.105 1.00 89.25 286 LEU A CA 1
ATOM 2341 C C . LEU A 1 286 ? 8.514 -19.924 -5.591 1.00 89.25 286 LEU A C 1
ATOM 2343 O O . LEU A 1 286 ? 8.270 -19.971 -4.387 1.00 89.25 286 LEU A O 1
ATOM 2347 N N . ILE A 1 287 ? 7.841 -20.648 -6.490 1.00 91.56 287 ILE A N 1
ATOM 2348 C CA . ILE A 1 287 ? 6.769 -21.583 -6.123 1.00 91.56 287 ILE A CA 1
ATOM 2349 C C . ILE A 1 287 ? 7.305 -22.673 -5.182 1.00 91.56 287 ILE A C 1
ATOM 2351 O O . ILE A 1 287 ? 6.648 -23.008 -4.193 1.00 91.56 287 ILE A O 1
ATOM 2355 N N . ALA A 1 288 ? 8.506 -23.197 -5.443 1.00 91.12 288 ALA A N 1
ATOM 2356 C CA . ALA A 1 288 ? 9.138 -24.200 -4.588 1.00 91.12 288 ALA A CA 1
ATOM 2357 C C . ALA A 1 288 ? 9.452 -23.656 -3.182 1.00 91.12 288 ALA A C 1
ATOM 2359 O O . ALA A 1 288 ? 9.107 -24.301 -2.192 1.00 91.12 288 ALA A O 1
ATOM 2360 N N . ILE A 1 289 ? 10.035 -22.454 -3.081 1.00 89.25 289 ILE A N 1
ATOM 2361 C CA . ILE A 1 289 ? 10.301 -21.793 -1.792 1.00 89.25 289 ILE A CA 1
ATOM 2362 C C . ILE A 1 289 ? 8.994 -21.534 -1.045 1.00 89.25 289 ILE A C 1
ATOM 2364 O O . ILE A 1 289 ? 8.899 -21.837 0.141 1.00 89.25 289 ILE A O 1
ATOM 2368 N N . PHE A 1 290 ? 7.965 -21.023 -1.724 1.00 88.81 290 PHE A N 1
ATOM 2369 C CA . PHE A 1 290 ? 6.666 -20.801 -1.093 1.00 88.81 290 PHE A CA 1
ATOM 2370 C C . PHE A 1 290 ? 6.038 -22.078 -0.576 1.00 88.81 290 PHE A C 1
ATOM 2372 O O . PHE A 1 290 ? 5.482 -22.046 0.512 1.00 88.81 290 PHE A O 1
ATOM 2379 N N . THR A 1 291 ? 6.143 -23.183 -1.309 1.00 91.62 291 THR A N 1
ATOM 2380 C CA . THR A 1 291 ? 5.623 -24.474 -0.843 1.00 91.62 291 THR A CA 1
ATOM 2381 C C . THR A 1 291 ? 6.358 -24.922 0.421 1.00 91.62 291 THR A C 1
ATOM 2383 O O . THR A 1 291 ? 5.718 -25.228 1.421 1.00 91.62 291 THR A O 1
ATOM 2386 N N . TYR A 1 292 ? 7.693 -24.853 0.420 1.00 89.88 292 TYR A N 1
ATOM 2387 C CA . TYR A 1 292 ? 8.514 -25.207 1.580 1.00 89.88 292 TYR A CA 1
ATOM 2388 C C . TYR A 1 292 ? 8.188 -24.353 2.822 1.00 89.88 292 TYR A C 1
ATOM 2390 O O . TYR A 1 292 ? 7.923 -24.886 3.898 1.00 89.88 292 TYR A O 1
ATOM 2398 N N . VAL A 1 293 ? 8.154 -23.026 2.668 1.00 87.94 293 VAL A N 1
ATOM 2399 C CA . VAL A 1 293 ? 7.865 -22.087 3.767 1.00 87.94 293 VAL A CA 1
ATOM 2400 C C . VAL A 1 293 ? 6.420 -22.227 4.239 1.00 87.94 293 VAL A C 1
ATOM 2402 O O . VAL A 1 293 ? 6.143 -22.120 5.432 1.00 87.94 293 VAL A O 1
ATOM 2405 N N . PHE A 1 294 ? 5.485 -22.458 3.316 1.00 90.06 294 PHE A N 1
ATOM 2406 C CA . PHE A 1 294 ? 4.084 -22.681 3.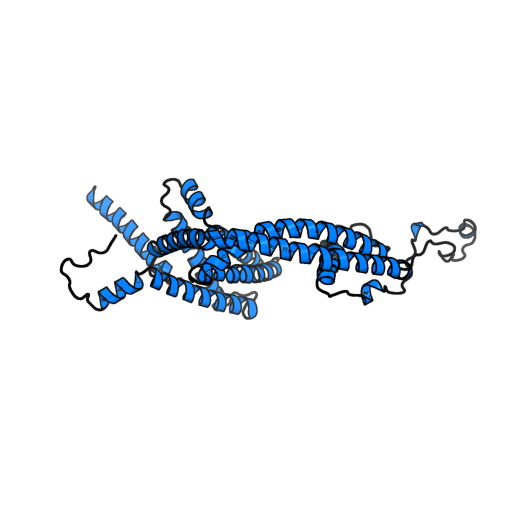650 1.00 90.06 294 PHE A CA 1
ATOM 2407 C C . PHE A 1 294 ? 3.933 -23.895 4.566 1.00 90.06 294 PHE A C 1
ATOM 2409 O O . PHE A 1 294 ? 3.283 -23.770 5.603 1.00 90.06 294 PHE A O 1
ATOM 2416 N N . ASP A 1 295 ? 4.572 -25.019 4.237 1.00 89.19 295 ASP A N 1
ATOM 2417 C CA . ASP A 1 295 ? 4.512 -26.238 5.046 1.00 89.19 295 ASP A CA 1
ATOM 2418 C C . ASP A 1 295 ? 5.128 -26.023 6.441 1.00 89.19 295 ASP A C 1
ATOM 2420 O O . ASP A 1 295 ? 4.484 -26.331 7.446 1.00 89.19 295 ASP A O 1
ATOM 2424 N N . GLU A 1 296 ? 6.307 -25.394 6.525 1.00 87.00 296 GLU A N 1
ATOM 2425 C CA . GLU A 1 296 ? 6.980 -25.091 7.801 1.00 87.00 296 GLU A CA 1
ATOM 2426 C C . GLU A 1 296 ? 6.145 -24.160 8.702 1.00 87.00 296 GLU A C 1
ATOM 2428 O O . GLU A 1 296 ? 6.002 -24.370 9.913 1.00 87.00 296 GLU A O 1
ATOM 2433 N N . VAL A 1 297 ? 5.566 -23.102 8.125 1.00 84.44 297 VAL A N 1
ATOM 2434 C CA . VAL A 1 297 ? 4.783 -22.121 8.888 1.00 84.44 297 VAL A CA 1
ATOM 2435 C C . VAL A 1 297 ? 3.404 -22.669 9.246 1.00 84.44 297 VAL A C 1
ATOM 2437 O O . VAL A 1 297 ? 2.881 -22.331 10.313 1.00 84.44 297 VAL A O 1
ATOM 2440 N N . GLN A 1 298 ? 2.805 -23.510 8.398 1.00 87.00 298 GLN A N 1
ATOM 2441 C CA . GLN A 1 298 ? 1.482 -24.078 8.640 1.00 87.00 298 GLN A CA 1
ATOM 2442 C C . GLN A 1 298 ? 1.438 -24.862 9.955 1.00 87.00 298 GLN A C 1
ATOM 2444 O O . GLN A 1 298 ? 0.470 -24.690 10.702 1.00 87.00 298 GLN A O 1
ATOM 2449 N N . GLU A 1 299 ? 2.484 -25.629 10.278 1.00 83.38 299 GLU A N 1
ATOM 2450 C CA . GLU A 1 299 ? 2.567 -26.422 11.514 1.00 83.38 299 GLU A CA 1
ATOM 2451 C C . GLU A 1 299 ? 2.408 -25.566 12.783 1.00 83.38 299 GLU A C 1
ATOM 2453 O O . GLU A 1 299 ? 1.690 -25.949 13.707 1.00 83.38 299 GLU A O 1
ATOM 2458 N N . ASN A 1 300 ? 2.987 -24.360 12.798 1.00 85.88 300 ASN A N 1
ATOM 2459 C CA . ASN A 1 300 ? 2.979 -23.461 13.960 1.00 85.88 300 ASN A CA 1
ATOM 2460 C C . ASN A 1 300 ? 1.917 -22.343 13.884 1.00 85.88 300 ASN A C 1
ATOM 2462 O O . ASN A 1 300 ? 1.642 -21.654 14.873 1.00 85.88 300 ASN A O 1
ATOM 2466 N N . SER A 1 301 ? 1.304 -22.138 12.714 1.00 87.50 301 SER A N 1
ATOM 2467 C CA . SER A 1 301 ? 0.402 -21.010 12.426 1.00 87.50 301 SER A CA 1
ATOM 2468 C C . SER A 1 301 ? -0.794 -20.914 13.378 1.00 87.50 301 SER A C 1
ATOM 2470 O O . SER A 1 301 ? -1.164 -19.818 13.806 1.00 87.50 301 SER A O 1
ATOM 2472 N N . MET A 1 302 ? -1.372 -22.058 13.755 1.00 87.62 302 MET A N 1
ATOM 2473 C CA . MET A 1 302 ? -2.534 -22.127 14.643 1.00 87.62 302 MET A CA 1
ATOM 2474 C C . MET A 1 302 ? -2.223 -21.629 16.054 1.00 87.62 302 MET A C 1
ATOM 2476 O O . MET A 1 302 ? -3.077 -21.008 16.685 1.00 87.62 302 MET A O 1
ATOM 2480 N N . GLU A 1 303 ? -1.027 -21.906 16.570 1.00 89.75 303 GLU A N 1
ATOM 2481 C CA . GLU A 1 303 ? -0.628 -21.476 17.911 1.00 89.75 303 GLU A CA 1
ATOM 2482 C C . GLU A 1 303 ? -0.384 -19.971 17.950 1.00 89.75 303 GLU A C 1
ATOM 2484 O O . GLU A 1 303 ? -0.917 -19.276 18.815 1.00 89.75 303 GLU A O 1
ATOM 2489 N N . ILE A 1 304 ? 0.332 -19.452 16.951 1.00 87.69 304 ILE A N 1
ATOM 2490 C CA . ILE A 1 304 ? 0.592 -18.016 16.800 1.00 87.69 304 ILE A CA 1
ATOM 2491 C C . ILE A 1 304 ? -0.725 -17.248 16.679 1.00 87.69 304 ILE A C 1
ATOM 2493 O O . ILE A 1 304 ? -0.934 -16.252 17.372 1.00 87.69 304 ILE A O 1
ATOM 2497 N N . TRP A 1 305 ? -1.645 -17.742 15.848 1.00 91.75 305 TRP A N 1
ATOM 2498 C CA . TRP A 1 305 ? -2.957 -17.128 15.685 1.00 91.75 305 TRP A CA 1
ATOM 2499 C C . TRP A 1 305 ? -3.750 -17.083 16.999 1.00 91.75 305 TRP A C 1
ATOM 2501 O O . TRP A 1 305 ? -4.383 -16.070 17.294 1.00 91.75 305 TRP A O 1
ATOM 2511 N N . LYS A 1 306 ? -3.688 -18.132 17.833 1.00 90.94 306 LYS A N 1
ATOM 2512 C CA . LYS A 1 306 ? -4.344 -18.134 19.154 1.00 90.94 306 LYS A CA 1
ATOM 2513 C C . LYS A 1 306 ? -3.781 -17.050 20.079 1.00 90.94 306 LYS A C 1
ATOM 2515 O O . LYS A 1 306 ? -4.564 -16.397 20.767 1.00 90.94 306 LYS A O 1
ATOM 2520 N N . PHE A 1 307 ? -2.465 -16.828 20.090 1.00 89.62 307 PHE A N 1
ATOM 2521 C CA . PHE A 1 307 ? -1.854 -15.750 20.882 1.00 89.62 307 PHE A CA 1
ATOM 2522 C C . PHE A 1 307 ? -2.290 -14.361 20.403 1.00 89.62 307 PHE A C 1
ATOM 2524 O O . PHE A 1 307 ? -2.690 -13.526 21.216 1.00 89.62 307 PHE A O 1
ATOM 2531 N N . GLU A 1 308 ? -2.289 -14.129 19.091 1.00 86.50 308 GLU A N 1
ATOM 2532 C CA . GLU A 1 308 ? -2.759 -12.863 18.515 1.00 86.50 308 GLU A CA 1
ATOM 2533 C C . GLU A 1 308 ? -4.262 -12.647 18.751 1.00 86.50 308 GLU A C 1
ATOM 2535 O O . GLU A 1 308 ? -4.707 -11.536 19.043 1.00 86.50 308 GLU A O 1
ATOM 2540 N N . MET A 1 309 ? -5.059 -13.716 18.709 1.00 89.19 309 MET A N 1
ATOM 2541 C CA . MET A 1 309 ? -6.479 -13.665 19.052 1.00 89.19 309 MET A CA 1
ATOM 2542 C C . MET A 1 309 ? -6.698 -13.250 20.513 1.00 89.19 309 MET A C 1
ATOM 2544 O O . MET A 1 309 ? -7.562 -12.419 20.789 1.00 89.19 309 MET A O 1
ATOM 2548 N N . LEU A 1 310 ? -5.915 -13.782 21.457 1.00 88.56 310 LEU A N 1
ATOM 2549 C CA . LEU A 1 310 ? -6.002 -13.374 22.864 1.00 88.56 310 LEU A CA 1
ATOM 2550 C C . LEU A 1 310 ? -5.707 -11.882 23.037 1.00 88.56 310 LEU A C 1
ATOM 2552 O O . LEU A 1 310 ? -6.446 -11.194 23.745 1.00 88.56 310 LEU A O 1
ATOM 2556 N N . ARG A 1 311 ? -4.675 -11.374 22.353 1.00 84.81 311 ARG A N 1
ATOM 2557 C CA . ARG A 1 311 ? -4.332 -9.947 22.358 1.00 84.81 311 ARG A CA 1
ATOM 2558 C C . ARG A 1 311 ? -5.480 -9.091 21.820 1.00 84.81 311 ARG A C 1
ATOM 2560 O O . ARG A 1 311 ? -5.843 -8.092 22.435 1.00 84.81 311 ARG A O 1
ATOM 2567 N N . LEU A 1 312 ? -6.098 -9.520 20.721 1.00 86.56 312 LEU A N 1
ATOM 2568 C CA . LEU A 1 312 ? -7.242 -8.830 20.131 1.00 86.56 312 LEU A CA 1
ATOM 2569 C C . LEU A 1 312 ? -8.448 -8.797 21.083 1.00 86.56 312 LEU A C 1
ATOM 2571 O O . LEU A 1 312 ? -9.089 -7.761 21.239 1.00 86.56 312 LEU A O 1
ATOM 2575 N N . ILE A 1 313 ? -8.758 -9.914 21.746 1.00 87.88 313 ILE A N 1
ATOM 2576 C CA . ILE A 1 313 ? -9.866 -9.979 22.710 1.00 87.88 313 ILE A CA 1
ATOM 2577 C C . ILE A 1 313 ? -9.631 -9.007 23.871 1.00 87.88 313 ILE A C 1
ATOM 2579 O O . ILE A 1 313 ? -10.559 -8.296 24.259 1.00 87.88 313 ILE A O 1
ATOM 2583 N N . GLN A 1 314 ? -8.405 -8.945 24.400 1.00 85.69 314 GLN A N 1
ATOM 2584 C CA . GLN A 1 314 ? -8.044 -7.995 25.457 1.00 85.69 314 GLN A CA 1
ATOM 2585 C C . GLN A 1 314 ? -8.245 -6.545 25.001 1.00 85.69 314 GLN A C 1
ATOM 2587 O O . GLN A 1 314 ? -8.842 -5.749 25.724 1.00 85.69 314 GLN A O 1
ATOM 2592 N N . GLU A 1 315 ? -7.830 -6.212 23.781 1.00 83.38 315 GLU A N 1
ATOM 2593 C CA . GLU A 1 315 ? -8.007 -4.877 23.209 1.00 83.38 315 GLU A CA 1
ATOM 2594 C C . GLU A 1 315 ? -9.492 -4.466 23.127 1.00 83.38 315 GLU A C 1
ATOM 2596 O O . GLU A 1 315 ? -9.878 -3.382 23.574 1.00 83.38 315 GLU A O 1
ATOM 2601 N N . TYR A 1 316 ? -10.359 -5.350 22.619 1.00 84.94 316 TYR A N 1
ATOM 2602 C CA . TYR A 1 316 ? -11.800 -5.079 22.526 1.00 84.94 316 TYR A CA 1
ATOM 2603 C C . TYR A 1 316 ? -12.511 -5.082 23.887 1.00 84.94 316 TYR A C 1
ATOM 2605 O O . TYR A 1 316 ? -13.554 -4.435 24.039 1.00 84.94 316 TYR A O 1
ATOM 2613 N N . ASP A 1 317 ? -11.963 -5.747 24.904 1.00 84.94 317 ASP A N 1
ATOM 2614 C CA . ASP A 1 317 ? -12.500 -5.665 26.264 1.00 84.94 317 ASP A CA 1
ATOM 2615 C C . ASP A 1 317 ? -12.327 -4.252 26.849 1.00 84.94 317 ASP A C 1
ATOM 2617 O O . ASP A 1 317 ? -13.287 -3.673 27.374 1.00 84.94 317 ASP A O 1
ATOM 2621 N N . PHE A 1 318 ? -11.154 -3.638 26.651 1.00 79.25 318 PHE A N 1
ATOM 2622 C CA . PHE A 1 318 ? -10.868 -2.274 27.116 1.00 79.25 318 PHE A CA 1
ATOM 2623 C C . PHE A 1 318 ? -11.516 -1.170 26.269 1.00 79.25 318 PHE A C 1
ATOM 2625 O O . PHE A 1 318 ? -11.752 -0.066 26.781 1.00 79.25 318 PHE A O 1
ATOM 2632 N N . LYS A 1 319 ? -11.851 -1.450 25.003 1.00 79.88 319 LYS A N 1
ATOM 2633 C CA . LYS A 1 319 ? -12.500 -0.470 24.121 1.00 79.88 319 LYS A CA 1
ATOM 2634 C C . LYS A 1 319 ? -13.876 -0.015 24.636 1.00 79.88 319 LYS A C 1
ATOM 2636 O O . LYS A 1 319 ? -14.599 -0.799 25.267 1.00 79.88 319 LYS A O 1
ATOM 2641 N N . PRO A 1 320 ? -14.248 1.262 24.404 1.00 78.62 320 PRO A N 1
ATOM 2642 C CA . PRO A 1 320 ? -15.593 1.758 24.688 1.00 78.62 320 PRO A CA 1
ATOM 2643 C C . PRO A 1 320 ? -16.654 0.942 23.938 1.00 78.62 320 PRO A C 1
ATOM 2645 O O . PRO A 1 320 ? -16.356 0.267 22.957 1.00 78.62 320 PRO A O 1
ATOM 2648 N N . ALA A 1 321 ? -17.891 0.954 24.436 1.00 71.25 321 ALA A N 1
ATOM 2649 C CA . ALA A 1 321 ? -18.975 0.182 23.819 1.00 71.25 321 ALA A CA 1
ATOM 2650 C C . ALA A 1 321 ? -19.604 0.916 22.624 1.00 71.25 321 ALA A C 1
ATOM 2652 O O . ALA A 1 321 ? -20.191 0.283 21.747 1.00 71.25 321 ALA A O 1
ATOM 2653 N N . LEU A 1 322 ? -19.507 2.249 22.601 1.00 71.31 322 LEU A N 1
ATOM 2654 C CA . LEU A 1 322 ? -19.936 3.059 21.467 1.00 71.31 322 LEU A CA 1
ATOM 2655 C C . LEU A 1 322 ? -18.941 2.925 20.310 1.00 71.31 322 LEU A C 1
ATOM 2657 O O . LEU A 1 322 ? -17.755 2.684 20.511 1.00 71.31 322 LEU A O 1
ATOM 2661 N N . VAL A 1 323 ? -19.438 3.104 19.089 1.00 73.75 323 VAL A N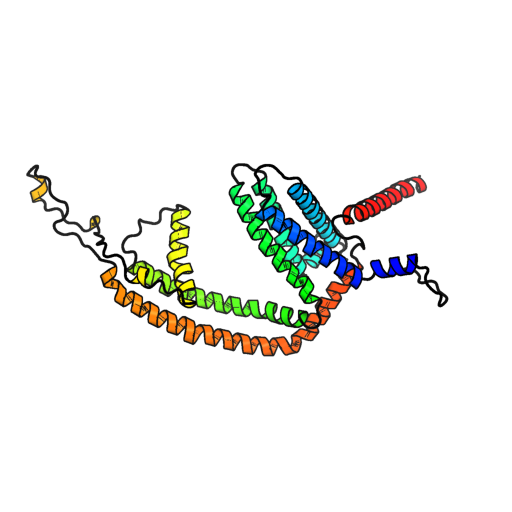 1
ATOM 2662 C CA . VAL A 1 323 ? -18.660 2.983 17.850 1.00 73.75 323 VAL A CA 1
ATOM 2663 C C . VAL A 1 323 ? -18.475 4.365 17.208 1.00 73.75 323 VAL A C 1
ATOM 2665 O O . VAL A 1 323 ? -19.335 5.233 17.404 1.00 73.75 323 VAL A O 1
ATOM 2668 N N . PRO A 1 324 ? -17.364 4.647 16.496 1.00 65.19 324 PRO A N 1
ATOM 2669 C CA . PRO A 1 324 ? -17.217 5.907 15.761 1.00 65.19 324 PRO A CA 1
ATOM 2670 C C . PRO A 1 324 ? -18.403 6.068 14.794 1.00 65.19 324 PRO A C 1
ATOM 2672 O O . PRO A 1 324 ? -18.757 5.075 14.157 1.00 65.19 324 PRO A O 1
ATOM 2675 N N . PRO A 1 325 ? -19.079 7.234 14.713 1.00 59.19 325 PRO A N 1
ATOM 2676 C CA . PRO A 1 325 ? -18.696 8.585 15.155 1.00 59.19 325 PRO A CA 1
ATOM 2677 C C . PRO A 1 325 ? -19.147 8.985 16.577 1.00 59.19 325 PRO A C 1
ATOM 2679 O O . PRO A 1 325 ? -18.791 10.058 17.058 1.00 59.19 325 PRO A O 1
ATOM 2682 N N . PHE A 1 326 ? -19.913 8.144 17.276 1.00 72.62 326 PHE A N 1
ATOM 2683 C CA . PHE A 1 326 ? -20.535 8.493 18.566 1.00 72.62 326 PHE A CA 1
ATOM 2684 C C . PHE A 1 326 ? -19.614 8.305 19.779 1.00 72.62 326 PHE A C 1
ATOM 2686 O O . PHE A 1 326 ? -19.941 8.734 20.885 1.00 72.62 326 PHE A O 1
ATOM 2693 N N . VAL A 1 327 ? -18.443 7.699 19.577 1.00 72.56 327 VAL A N 1
ATOM 2694 C CA . VAL A 1 327 ? -17.432 7.465 20.622 1.00 72.56 327 VAL A CA 1
ATOM 2695 C C . VAL A 1 327 ? -16.968 8.753 21.304 1.00 72.56 327 VAL A C 1
ATOM 2697 O O . VAL A 1 327 ? -16.689 8.743 22.503 1.00 72.56 327 VAL A O 1
ATOM 2700 N N . VAL A 1 328 ? -16.949 9.882 20.587 1.00 68.50 328 VAL A N 1
ATOM 2701 C CA . VAL A 1 328 ? -16.564 11.184 21.158 1.00 68.50 328 VAL A CA 1
ATOM 2702 C C . VAL A 1 328 ? -17.421 11.540 22.365 1.00 68.50 328 VAL A C 1
ATOM 2704 O O . VAL A 1 328 ? -16.900 12.048 23.351 1.00 68.50 328 VAL A O 1
ATOM 2707 N N . ILE A 1 329 ? -18.716 11.221 22.331 1.00 74.50 329 ILE A N 1
ATOM 2708 C CA . ILE A 1 329 ? -19.640 11.499 23.435 1.00 74.50 329 ILE A CA 1
ATOM 2709 C C . ILE A 1 329 ? -19.228 10.705 24.681 1.00 74.50 329 ILE A C 1
ATOM 2711 O O . ILE A 1 329 ? -19.265 11.233 25.792 1.00 74.50 329 ILE A O 1
ATOM 2715 N N . GLU A 1 330 ? -18.773 9.461 24.511 1.00 75.00 330 GLU A N 1
ATOM 2716 C CA . GLU A 1 330 ? -18.301 8.638 25.625 1.00 75.00 330 GLU A CA 1
ATOM 2717 C C . GLU A 1 330 ? -16.991 9.175 26.212 1.00 75.00 330 GLU A C 1
ATOM 2719 O O . GLU A 1 330 ? -16.847 9.242 27.437 1.00 75.00 330 GLU A O 1
ATOM 2724 N N . TYR A 1 331 ? -16.050 9.601 25.365 1.00 74.50 331 TYR A N 1
ATOM 2725 C CA . TYR A 1 331 ? -14.812 10.221 25.839 1.00 74.50 331 TYR A CA 1
ATOM 2726 C C . TYR A 1 331 ? -15.070 11.554 26.537 1.00 74.50 331 TYR A C 1
ATOM 2728 O O . TYR A 1 331 ? -14.568 11.751 27.643 1.00 74.50 331 TYR A O 1
ATOM 2736 N N . LEU A 1 332 ? -15.904 12.425 25.962 1.00 76.00 332 LEU A N 1
ATOM 2737 C CA . LEU A 1 332 ? -16.317 13.681 26.589 1.00 76.00 332 LEU A CA 1
ATOM 2738 C C . LEU A 1 332 ? -16.973 13.420 27.945 1.00 76.00 332 LEU A C 1
ATOM 2740 O O . LEU A 1 332 ? -16.581 14.028 28.934 1.00 76.00 332 LEU A O 1
ATOM 2744 N N . TRP A 1 333 ? -17.886 12.449 28.040 1.00 78.25 333 TRP A N 1
ATOM 2745 C CA . TRP A 1 333 ? -18.512 12.076 29.309 1.00 78.25 333 TRP A CA 1
ATOM 2746 C C . TRP A 1 333 ? -17.498 11.581 30.349 1.00 78.25 333 TRP A C 1
ATOM 2748 O O . TRP A 1 333 ? -17.566 11.960 31.521 1.00 78.25 333 TRP A O 1
ATOM 2758 N N . ARG A 1 334 ? -16.534 10.743 29.944 1.00 76.12 334 ARG A N 1
ATOM 2759 C CA . ARG A 1 334 ? -15.468 10.250 30.834 1.00 76.12 334 ARG A CA 1
ATOM 2760 C C . ARG A 1 334 ? -14.570 11.390 31.320 1.00 76.12 334 ARG A C 1
ATOM 2762 O O . ARG A 1 334 ? -14.261 11.423 32.511 1.00 76.12 334 ARG A O 1
ATOM 2769 N N . VAL A 1 335 ? -14.204 12.325 30.442 1.00 78.31 335 VAL A N 1
ATOM 2770 C CA . VAL A 1 335 ? -13.409 13.514 30.785 1.00 78.31 335 VAL A CA 1
ATOM 2771 C C . VAL A 1 335 ? -14.195 14.439 31.711 1.00 78.31 335 VAL A C 1
ATOM 2773 O O . VAL A 1 335 ? -13.686 14.790 32.769 1.00 78.31 335 VAL A O 1
ATOM 2776 N N . CYS A 1 336 ? -15.454 14.755 31.400 1.00 78.94 336 CYS A N 1
ATOM 2777 C CA . CYS A 1 336 ? -16.322 15.551 32.270 1.00 78.94 336 CYS A CA 1
ATOM 2778 C C . CYS A 1 336 ? -16.480 14.910 33.653 1.00 78.94 336 CYS A C 1
ATOM 2780 O O . CYS A 1 336 ? -16.374 15.596 34.664 1.00 78.94 336 CYS A O 1
ATOM 2782 N N . LYS A 1 337 ? -16.662 13.586 33.729 1.00 79.31 337 LYS A N 1
ATOM 2783 C CA . LYS A 1 337 ? -16.738 12.859 35.005 1.00 79.31 337 LYS A CA 1
ATOM 2784 C C . LYS A 1 337 ? -15.417 12.890 35.777 1.00 79.31 337 LYS A C 1
ATOM 2786 O O . LYS A 1 337 ? -15.434 12.920 37.005 1.00 79.31 337 LYS A O 1
ATOM 2791 N N . TYR A 1 338 ? -14.285 12.834 35.080 1.00 79.12 338 TYR A N 1
ATOM 2792 C CA . TYR A 1 338 ? -12.961 12.931 35.689 1.00 79.12 338 TYR A CA 1
ATOM 2793 C C . TYR A 1 338 ? -12.700 14.338 36.236 1.00 79.12 338 TYR A C 1
ATOM 2795 O O . TYR A 1 338 ? -12.347 14.469 37.405 1.00 79.12 338 TYR A O 1
ATOM 2803 N N . LEU A 1 339 ? -12.969 15.373 35.435 1.00 80.12 339 LEU A N 1
ATOM 2804 C CA . LEU A 1 339 ? -12.879 16.775 35.841 1.00 80.12 339 LEU A CA 1
ATOM 2805 C C . LEU A 1 339 ? -13.798 17.059 37.027 1.00 80.12 339 LEU A C 1
ATOM 2807 O O . LEU A 1 339 ? -13.339 17.575 38.034 1.00 80.12 339 LEU A O 1
ATOM 2811 N N . TRP A 1 340 ? -15.052 16.607 36.978 1.00 81.25 340 TRP A N 1
ATOM 2812 C CA . TRP A 1 340 ? -15.990 16.785 38.085 1.00 81.25 340 TRP A CA 1
ATOM 2813 C C . TRP A 1 340 ? -15.515 16.096 39.373 1.00 81.25 340 TRP A C 1
ATOM 2815 O O . TRP A 1 340 ? -15.642 16.649 40.461 1.00 81.25 340 TRP A O 1
ATOM 2825 N N . LYS A 1 341 ? -14.901 14.909 39.275 1.00 77.75 341 LYS A N 1
ATOM 2826 C CA . LYS A 1 341 ? -14.289 14.244 40.435 1.00 77.75 341 LYS A CA 1
ATOM 2827 C C . LYS A 1 341 ? -13.073 14.982 40.989 1.00 77.75 341 LYS A C 1
ATOM 2829 O O . LYS A 1 341 ? -12.857 14.895 42.191 1.00 77.75 341 LYS A O 1
ATOM 2834 N N . LEU A 1 342 ? -12.280 15.643 40.147 1.00 76.88 342 LEU A N 1
ATOM 2835 C CA . LEU A 1 342 ? -11.169 16.491 40.585 1.00 76.88 342 LEU A CA 1
ATOM 2836 C C . LEU A 1 342 ? -11.698 17.723 41.323 1.00 76.88 342 LEU A C 1
ATOM 2838 O O . LEU A 1 342 ? -11.308 17.948 42.463 1.00 76.88 342 LEU A O 1
ATOM 2842 N N . THR A 1 343 ? -12.668 18.429 40.740 1.00 71.88 343 THR A N 1
ATOM 2843 C CA . THR A 1 343 ? -13.250 19.641 41.337 1.00 71.88 343 THR A CA 1
ATOM 2844 C C . THR A 1 343 ? -13.999 19.341 42.643 1.00 71.88 343 THR A C 1
ATOM 2846 O O . THR A 1 343 ? -13.798 20.025 43.638 1.00 71.88 343 THR A O 1
ATOM 2849 N N . CYS A 1 344 ? -14.789 18.262 42.710 1.00 63.03 344 CYS A N 1
ATOM 2850 C CA . CYS A 1 344 ? -15.472 17.855 43.950 1.00 63.03 344 CYS A CA 1
ATOM 2851 C C . CYS A 1 344 ? -14.552 17.204 44.997 1.00 63.03 344 CYS A C 1
ATOM 2853 O O . CYS A 1 344 ? -14.996 16.943 46.116 1.00 63.03 344 CYS A O 1
ATOM 2855 N N . ARG A 1 345 ? -13.306 16.863 44.644 1.00 56.81 345 ARG A N 1
ATOM 2856 C CA . ARG A 1 345 ? -12.309 16.385 45.611 1.00 56.81 345 ARG A CA 1
ATOM 2857 C C . ARG A 1 345 ? -11.545 17.554 46.227 1.00 56.81 345 ARG A C 1
ATOM 2859 O O . ARG A 1 345 ? -11.345 17.528 47.433 1.00 56.81 345 ARG A O 1
ATOM 2866 N N . GLU A 1 346 ? -11.229 18.588 45.446 1.00 51.41 346 GLU A N 1
ATOM 2867 C CA . GLU A 1 346 ? -10.709 19.862 45.970 1.00 51.41 346 GLU A CA 1
ATOM 2868 C C . GLU A 1 346 ? -11.705 20.535 46.928 1.00 51.41 346 GLU A C 1
ATOM 2870 O O . GLU A 1 346 ? -11.311 21.053 47.965 1.00 51.41 346 GLU A O 1
ATOM 2875 N N . GLU A 1 347 ? -13.008 20.441 46.654 1.00 48.47 347 GLU A N 1
ATOM 2876 C CA . GLU A 1 347 ? -14.067 20.981 47.525 1.00 48.47 347 GLU A CA 1
ATOM 2877 C C . GLU A 1 347 ? -14.265 20.194 48.842 1.00 48.47 347 GLU A C 1
ATOM 2879 O O . GLU A 1 347 ? -15.001 20.632 49.718 1.00 48.47 347 GLU A O 1
ATOM 2884 N N . LYS A 1 348 ? -13.632 19.019 48.993 1.00 49.19 348 LYS A N 1
ATOM 2885 C CA . LYS A 1 348 ? -13.643 18.218 50.235 1.00 49.19 348 LYS A CA 1
ATOM 2886 C C . LYS A 1 348 ? -12.340 18.293 51.035 1.00 49.19 348 LYS A C 1
ATOM 2888 O O . LYS A 1 348 ? -12.310 17.783 52.153 1.00 49.19 348 LYS A O 1
ATOM 2893 N N . GLU A 1 349 ? -11.273 18.837 50.451 1.00 48.44 349 GLU A N 1
ATOM 2894 C CA . GLU A 1 349 ? -9.967 19.022 51.103 1.00 48.44 349 GLU A CA 1
ATOM 2895 C C . GLU A 1 349 ? -9.736 20.479 51.570 1.00 48.44 349 GLU A C 1
ATOM 2897 O O . GLU A 1 349 ? -8.808 20.709 52.346 1.00 48.44 349 GLU A O 1
ATO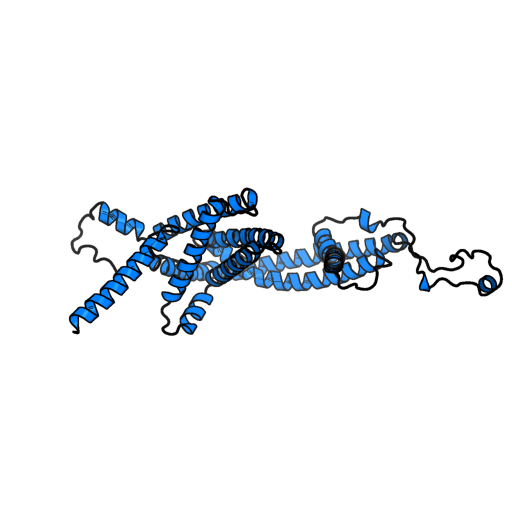M 2902 N N . ASN A 1 350 ? -10.606 21.421 51.177 1.00 40.44 350 ASN A N 1
ATOM 2903 C CA . ASN A 1 350 ? -10.776 22.752 51.786 1.00 40.44 350 ASN A CA 1
ATOM 2904 C C . ASN A 1 350 ? -11.936 22.747 52.787 1.00 40.44 350 ASN A C 1
ATOM 2906 O O . ASN A 1 350 ? -11.871 23.542 53.753 1.00 40.44 350 ASN A O 1
#

pLDDT: mean 83.59, std 12.52, range [36.5, 95.75]

Secondary structure (DSSP, 8-state):
------TTT-PPPHHHHHHHHHHSHHHHHHHHHHHHHHHHHHHHHHHHT---SS--HHHHHHHHHHHHHHHHHHHHHHHSS-SSHHHHHHHHHTSHHHHHHHHHHHHHHHHHHHHHSGGGHHHHHHHHHHHHHHHHHTTHHHHTTSTTTHHHHHHHHHHHHHHHHHHHHHHHHHHHHHHHHHHHH-S---S----HHHHHHHHIIIIIHHHHHHTT---HHHHH----PEE-GGG----GGGGTS-S---S-SS--EE-GGGTHHHHHHHHHHHHIIIIIIIHHHHHHHHHHHHHHHHHHHHHHHHHHHHHHHHHHHHS-SS-TTTHHHHHHHHHHHHHHHHHHHHHHH-

Radius of gyration: 31.46 Å; chains: 1; bounding box: 72×56×103 Å

Sequence (350 aa):
SFQKLGDNGGELTTLQKLLVFYKSPISKFCYHSSAYVIFLVLYAYVVLFDFEYEMTYMEIFLLIWIFNHLINEIAEIAAEPSLSLRGKINDWVSSVWNRFDMVSLLLTCMALGLRLHRQTFTWGRIAYAINTTVFYCRLFRIYHVSYHLGPKLVIFYRMISEVLVFLALLVIFILGYGIASQSLLHLSRNAFTLNSTSISNIMKDVLLTPYWQMYGELQLEEIAGEDEQVCHQKSCWVNEVCFKDNTSCTKELDCVCENPTDYSWVVNLMLFFYLIIGNIMLLNLLIAIFTYVFDEVQENSMEIWKFEMLRLIQEYDFKPALVPPFVVIEYLWRVCKYLWKLTCREEKEN